Protein AF-A0A9P1DKV4-F1 (afdb_monomer_lite)

Sequence (262 aa):
TLEEQRMKLIDREAFPVTSVIKWETKMERGFASAKDMIDIMYHATIAPGITEKVPEHLRGVYWMKDNGVGEELVVIQWGQWYEEEGVLLVPMASFMWAWPDGIPTNAPFGGVMYGPQTTVTGARVLLGSGKPPPDKNGPGCLSFKFNRDMSYGTLQGHFNDVRDDTVDLGTFIPFCGLFTMELLDSQSSELGSRYKRGIWWGLGTFTPIEFGSYTLTKVMKGNGEPNEPYYSEFVEYMGDVRLFTWSGFVDQPEQATMGCGC

pLDDT: mean 80.17, std 20.36, range [26.94, 98.38]

Structure (mmCIF, N/CA/C/O backbone):
data_AF-A0A9P1DKV4-F1
#
_entry.id   AF-A0A9P1DKV4-F1
#
loop_
_atom_site.group_PDB
_atom_site.id
_atom_site.type_symbol
_atom_site.label_atom_id
_atom_site.label_alt_id
_atom_site.label_comp_id
_atom_site.label_asym_id
_atom_site.label_entity_id
_atom_site.label_seq_id
_atom_site.pdbx_PDB_ins_code
_atom_site.Cartn_x
_atom_site.Cartn_y
_atom_site.Cartn_z
_atom_site.occupancy
_atom_site.B_iso_or_equiv
_atom_site.auth_seq_id
_atom_site.auth_comp_id
_atom_site.auth_asym_id
_atom_site.auth_atom_id
_atom_site.pdbx_PDB_model_num
ATOM 1 N N . THR A 1 1 ? 16.041 -26.921 14.415 1.00 59.84 1 THR A N 1
ATOM 2 C CA . THR A 1 1 ? 14.824 -26.247 14.926 1.00 59.84 1 THR A CA 1
ATOM 3 C C . THR A 1 1 ? 14.436 -25.104 13.995 1.00 59.84 1 THR A C 1
ATOM 5 O O . THR A 1 1 ? 15.257 -24.715 13.168 1.00 59.84 1 THR A O 1
ATOM 8 N N . LEU A 1 2 ? 13.209 -24.571 14.084 1.00 35.62 2 LEU A N 1
ATOM 9 C CA . LEU A 1 2 ? 12.785 -23.410 13.276 1.00 35.62 2 LEU A CA 1
ATOM 10 C C . LEU A 1 2 ? 13.709 -22.192 13.510 1.00 35.62 2 LEU A C 1
ATOM 12 O O . LEU A 1 2 ? 14.002 -21.441 12.586 1.00 35.62 2 LEU A O 1
ATOM 16 N N . GLU A 1 3 ? 14.256 -22.060 14.725 1.00 33.19 3 GLU A N 1
ATOM 17 C CA . GLU A 1 3 ? 15.300 -21.079 15.048 1.00 33.19 3 GLU A CA 1
ATOM 18 C C . GLU A 1 3 ? 16.640 -21.350 14.349 1.00 33.19 3 GLU A C 1
ATOM 20 O O . GLU A 1 3 ? 17.247 -20.421 13.826 1.00 33.19 3 GLU A O 1
ATOM 25 N N . GLU A 1 4 ? 17.095 -22.603 14.251 1.00 36.12 4 GLU A N 1
ATOM 26 C CA . GLU A 1 4 ? 18.331 -22.931 13.517 1.00 36.12 4 GLU A CA 1
ATOM 27 C C . GLU A 1 4 ? 18.214 -22.669 12.008 1.00 36.12 4 GLU A C 1
ATOM 29 O O . GLU A 1 4 ? 19.213 -22.369 11.354 1.00 36.12 4 GLU A O 1
ATOM 34 N N . GLN A 1 5 ? 17.010 -22.768 11.437 1.00 41.44 5 GLN A N 1
ATOM 35 C CA . GLN A 1 5 ? 16.766 -22.405 10.037 1.00 41.44 5 GLN A CA 1
ATOM 36 C C . GLN A 1 5 ? 16.729 -20.883 9.844 1.00 41.44 5 GLN A C 1
ATOM 38 O O . GLN A 1 5 ? 17.247 -20.389 8.844 1.00 41.44 5 GLN A O 1
ATOM 43 N N . ARG A 1 6 ? 16.209 -20.136 10.829 1.00 41.22 6 ARG A N 1
ATOM 44 C CA . ARG A 1 6 ? 16.186 -18.665 10.834 1.00 41.22 6 ARG A CA 1
ATOM 45 C C . ARG A 1 6 ? 17.588 -18.063 10.997 1.00 41.22 6 ARG A C 1
ATOM 47 O O . ARG A 1 6 ? 17.916 -17.098 10.317 1.00 41.22 6 ARG A O 1
ATOM 54 N N . MET A 1 7 ? 18.442 -18.677 11.819 1.00 36.06 7 MET A N 1
ATOM 55 C CA . MET A 1 7 ? 19.823 -18.223 12.046 1.00 36.06 7 MET A CA 1
ATOM 56 C C . MET A 1 7 ? 20.763 -18.510 10.866 1.00 36.06 7 MET A C 1
ATOM 58 O O . MET A 1 7 ? 21.673 -17.729 10.605 1.00 36.06 7 MET A O 1
ATOM 62 N N . LYS A 1 8 ? 20.523 -19.573 10.085 1.00 40.22 8 LYS A N 1
ATOM 63 C CA . LYS A 1 8 ? 21.324 -19.875 8.880 1.00 40.22 8 LYS A CA 1
ATOM 64 C C . LYS A 1 8 ? 21.106 -18.902 7.715 1.00 40.22 8 LYS A C 1
ATOM 66 O O . LYS A 1 8 ? 21.912 -18.896 6.788 1.00 40.22 8 LYS A O 1
ATOM 71 N N . LEU A 1 9 ? 20.042 -18.099 7.750 1.00 39.31 9 LEU A N 1
ATOM 72 C CA . LEU A 1 9 ? 19.745 -17.075 6.741 1.00 39.31 9 LEU A CA 1
ATOM 73 C C . LEU A 1 9 ? 20.427 -15.730 7.023 1.00 39.31 9 LEU A C 1
ATOM 75 O O . LEU A 1 9 ? 20.552 -14.923 6.108 1.00 39.31 9 LEU A O 1
ATOM 79 N N . ILE A 1 10 ? 20.880 -15.496 8.258 1.00 40.59 10 ILE A N 1
ATOM 80 C CA . ILE A 1 10 ? 21.411 -14.196 8.693 1.00 40.59 10 ILE A CA 1
ATOM 81 C C . ILE A 1 10 ? 22.949 -14.148 8.608 1.00 40.59 10 ILE A C 1
ATOM 83 O O . ILE A 1 10 ? 23.517 -13.069 8.485 1.00 40.59 10 ILE A O 1
ATOM 87 N N . ASP A 1 11 ? 23.629 -15.299 8.572 1.00 35.12 11 ASP A N 1
ATOM 88 C CA . ASP A 1 11 ? 25.093 -15.383 8.702 1.00 35.12 11 ASP A CA 1
ATOM 89 C C . ASP A 1 11 ? 25.832 -15.686 7.380 1.00 35.12 11 ASP A C 1
ATOM 91 O O . ASP A 1 11 ? 26.674 -16.581 7.285 1.00 35.12 11 ASP A O 1
ATOM 95 N N . ARG A 1 12 ? 25.485 -14.968 6.304 1.00 39.00 12 ARG A N 1
ATOM 96 C CA . ARG A 1 12 ? 26.262 -14.989 5.052 1.00 39.00 12 ARG A CA 1
ATOM 97 C C . ARG A 1 12 ? 26.577 -13.582 4.568 1.00 39.00 12 ARG A C 1
ATOM 99 O O . ARG A 1 12 ? 25.848 -12.995 3.773 1.00 39.00 12 ARG A O 1
ATOM 106 N N . GLU A 1 13 ? 27.722 -13.086 5.019 1.00 40.09 13 GLU A N 1
ATOM 107 C CA . GLU A 1 13 ? 28.469 -12.053 4.312 1.00 40.09 13 GLU A CA 1
ATOM 108 C C . GLU A 1 13 ? 28.862 -12.533 2.899 1.00 40.09 13 GLU A C 1
ATOM 110 O O . GLU A 1 13 ? 29.210 -13.696 2.689 1.00 40.09 13 GLU A O 1
ATOM 115 N N . ALA A 1 14 ? 28.822 -11.587 1.953 1.00 37.38 14 ALA A N 1
ATOM 116 C CA . ALA A 1 14 ? 29.242 -11.667 0.550 1.00 37.38 14 ALA A CA 1
ATOM 117 C C . ALA A 1 14 ? 28.451 -12.636 -0.357 1.00 37.38 14 ALA A C 1
ATOM 119 O O . ALA A 1 14 ? 28.769 -13.814 -0.485 1.00 37.38 14 ALA A O 1
ATOM 120 N N . PHE A 1 15 ? 27.474 -12.092 -1.092 1.00 30.80 15 PHE A N 1
ATOM 121 C CA . PHE A 1 15 ? 26.871 -12.728 -2.270 1.00 30.80 15 PHE A CA 1
ATOM 122 C C . PHE A 1 15 ? 27.878 -12.764 -3.437 1.00 30.80 15 PHE A C 1
ATOM 124 O O . PHE A 1 15 ? 28.151 -11.712 -4.023 1.00 30.80 15 PHE A O 1
ATOM 131 N N . PRO A 1 16 ? 28.389 -13.934 -3.870 1.00 31.02 16 PRO A N 1
ATOM 132 C CA . PRO A 1 16 ? 29.010 -14.053 -5.175 1.00 31.02 16 PRO A CA 1
ATOM 133 C C . PRO A 1 16 ? 27.886 -14.227 -6.201 1.00 31.02 16 PRO A C 1
ATOM 135 O O . PRO A 1 16 ? 27.211 -15.258 -6.264 1.00 31.02 16 PRO A O 1
ATOM 138 N N . VAL A 1 17 ? 27.673 -13.196 -7.014 1.00 37.22 17 VAL A N 1
ATOM 139 C CA . VAL A 1 17 ? 26.802 -13.238 -8.192 1.00 37.22 17 VAL A CA 1
ATOM 140 C C . VAL A 1 17 ? 27.444 -14.179 -9.211 1.00 37.22 17 VAL A C 1
ATOM 142 O O . VAL A 1 17 ? 28.334 -13.761 -9.936 1.00 37.22 17 VAL A O 1
ATOM 145 N N . THR A 1 18 ? 27.081 -15.465 -9.212 1.00 33.50 18 THR A N 1
ATOM 146 C CA . THR A 1 18 ? 27.176 -16.401 -10.361 1.00 33.50 18 THR A CA 1
ATOM 147 C C . THR A 1 18 ? 26.759 -17.816 -9.946 1.00 33.50 18 THR A C 1
ATOM 149 O O . THR A 1 18 ? 27.542 -18.758 -9.898 1.00 33.50 18 THR A O 1
ATOM 152 N N . SER A 1 19 ? 25.468 -18.010 -9.693 1.00 28.20 19 SER A N 1
ATOM 153 C CA . SER A 1 19 ? 24.849 -19.311 -9.955 1.00 28.20 19 SER A CA 1
ATOM 154 C C . SER A 1 19 ? 23.480 -19.064 -10.573 1.00 28.20 19 SER A C 1
ATOM 156 O O . SER A 1 19 ? 22.584 -18.491 -9.960 1.00 28.20 19 SER A O 1
ATOM 158 N N . VAL A 1 20 ? 23.350 -19.411 -11.853 1.00 33.41 20 VAL A N 1
ATOM 159 C CA . VAL A 1 20 ? 22.083 -19.324 -12.580 1.00 33.41 20 VAL A CA 1
ATOM 160 C C . VAL A 1 20 ? 21.220 -20.484 -12.099 1.00 33.41 20 VAL A C 1
ATOM 162 O O . VAL A 1 20 ? 21.270 -21.587 -12.641 1.00 33.41 20 VAL A O 1
ATOM 165 N N . ILE A 1 21 ? 20.459 -20.244 -11.034 1.00 32.94 21 ILE A N 1
ATOM 166 C CA . ILE A 1 21 ? 19.384 -21.136 -10.615 1.00 32.94 21 ILE A CA 1
ATOM 167 C C . ILE A 1 21 ? 18.269 -20.997 -11.659 1.00 32.94 21 ILE A C 1
ATOM 169 O O . ILE A 1 21 ? 17.698 -19.921 -11.853 1.00 32.94 21 ILE A O 1
ATOM 173 N N . LYS A 1 22 ? 17.975 -22.083 -12.379 1.00 26.94 22 LYS A N 1
ATOM 174 C CA . LYS A 1 22 ? 16.780 -22.167 -13.223 1.00 26.94 22 LYS A CA 1
ATOM 175 C C . LYS A 1 22 ? 15.560 -22.294 -12.312 1.00 26.94 22 LYS A C 1
ATOM 177 O O . LYS A 1 22 ? 15.284 -23.375 -11.809 1.00 26.94 22 LYS A O 1
ATOM 182 N N . TRP A 1 23 ? 14.840 -21.194 -12.118 1.00 34.50 23 TRP A N 1
ATOM 183 C CA . TRP A 1 23 ? 13.542 -21.203 -11.446 1.00 34.50 23 TRP A CA 1
ATOM 184 C C . TRP A 1 23 ? 12.413 -21.338 -12.474 1.00 34.50 23 TRP A C 1
ATOM 186 O O . TRP A 1 23 ? 12.232 -20.449 -13.315 1.00 34.50 23 TRP A O 1
ATOM 196 N N . GLU A 1 24 ? 11.655 -22.429 -12.405 1.00 36.31 24 GLU A N 1
ATOM 197 C CA . GLU A 1 24 ? 10.323 -22.543 -13.006 1.00 36.31 24 GLU A CA 1
ATOM 198 C C . GLU A 1 24 ? 9.304 -22.106 -11.943 1.00 36.31 24 GLU A C 1
ATOM 200 O O . GLU A 1 24 ? 8.850 -22.906 -11.133 1.00 36.31 24 GLU A O 1
ATOM 205 N N . THR A 1 25 ? 9.006 -20.807 -11.859 1.00 44.47 25 THR A N 1
ATOM 206 C CA . THR A 1 25 ? 8.133 -20.256 -10.814 1.00 44.47 25 THR A CA 1
ATOM 207 C C . THR A 1 25 ? 6.663 -20.377 -11.212 1.00 44.47 25 THR A C 1
ATOM 209 O O . THR A 1 25 ? 6.134 -19.575 -11.982 1.00 44.47 25 THR A O 1
ATOM 212 N N . LYS A 1 26 ? 5.958 -21.369 -10.658 1.00 54.34 26 LYS A N 1
ATOM 213 C CA . LYS A 1 26 ? 4.510 -21.232 -10.459 1.00 54.34 26 LYS A CA 1
ATOM 214 C C . LYS A 1 26 ? 4.325 -20.205 -9.340 1.00 54.34 26 LYS A C 1
ATOM 216 O O . LYS A 1 26 ? 4.925 -20.341 -8.285 1.00 54.34 26 LYS A O 1
ATOM 221 N N . MET A 1 27 ? 3.550 -19.149 -9.579 1.00 57.81 27 MET A N 1
ATOM 222 C CA . MET A 1 27 ? 3.175 -18.219 -8.513 1.00 57.81 27 MET A CA 1
ATOM 223 C C . MET A 1 27 ? 2.290 -18.964 -7.516 1.00 57.81 27 MET A C 1
ATOM 225 O O . MET A 1 27 ? 1.157 -19.331 -7.842 1.00 57.81 27 MET A O 1
ATOM 229 N N . GLU A 1 28 ? 2.814 -19.184 -6.321 1.00 74.31 28 GLU A N 1
ATOM 230 C CA . GLU A 1 28 ? 2.083 -19.852 -5.257 1.00 74.31 28 GLU A CA 1
ATOM 231 C C . GLU A 1 28 ? 1.282 -18.858 -4.443 1.00 74.31 28 GLU A C 1
ATOM 233 O O . GLU A 1 28 ? 1.729 -17.745 -4.149 1.00 74.31 28 GLU A O 1
ATOM 238 N N . ARG A 1 29 ? 0.048 -19.263 -4.150 1.00 80.75 29 ARG A N 1
ATOM 239 C CA . ARG A 1 29 ? -0.980 -18.405 -3.582 1.00 80.75 29 ARG A CA 1
ATOM 240 C C . ARG A 1 29 ? -1.452 -19.008 -2.273 1.00 80.75 29 ARG A C 1
ATOM 242 O O . ARG A 1 29 ? -2.031 -20.091 -2.277 1.00 80.75 29 ARG A O 1
ATOM 249 N N . GLY A 1 30 ? -1.229 -18.291 -1.178 1.00 87.25 30 GLY A N 1
ATOM 250 C CA . GLY A 1 30 ? -1.918 -18.569 0.079 1.00 87.25 30 GLY A CA 1
ATOM 251 C C . GLY A 1 30 ? -3.312 -17.959 0.023 1.00 87.25 30 GLY A C 1
ATOM 252 O O . GLY A 1 30 ? -3.435 -16.834 -0.450 1.00 87.25 30 GLY A O 1
ATOM 253 N N . PHE A 1 31 ? -4.336 -18.681 0.484 1.00 92.56 31 PHE A N 1
ATOM 254 C CA . PHE A 1 31 ? -5.713 -18.187 0.576 1.00 92.56 31 PHE A CA 1
ATOM 255 C C . PHE A 1 31 ? -6.144 -18.115 2.036 1.00 92.56 31 PHE A C 1
ATOM 257 O O . PHE A 1 31 ? -5.866 -19.040 2.798 1.00 92.56 31 PHE A O 1
ATOM 264 N N . ALA A 1 32 ? -6.864 -17.064 2.412 1.00 95.69 32 ALA A N 1
ATOM 265 C CA . ALA A 1 32 ? -7.426 -16.924 3.752 1.00 95.69 32 ALA A CA 1
ATOM 266 C C . ALA A 1 32 ? -8.698 -16.063 3.729 1.00 95.69 32 ALA A C 1
ATOM 268 O O . ALA A 1 32 ? -9.010 -15.437 2.712 1.00 95.69 32 ALA A O 1
ATOM 269 N N . SER A 1 33 ? -9.443 -16.037 4.838 1.00 97.56 33 SER A N 1
ATOM 270 C CA . SER A 1 33 ? -10.506 -15.041 5.027 1.00 97.56 33 SER A CA 1
ATOM 271 C C . SER A 1 33 ? -9.909 -13.626 5.040 1.00 97.56 33 SER A C 1
ATOM 273 O O . SER A 1 33 ? -8.707 -13.466 5.256 1.00 97.56 33 SER A O 1
ATOM 275 N N . ALA A 1 34 ? -10.723 -12.588 4.829 1.00 97.62 34 ALA A N 1
ATOM 276 C CA . ALA A 1 34 ? -10.238 -11.206 4.886 1.00 97.62 34 ALA A CA 1
ATOM 277 C C . ALA A 1 34 ? -9.575 -10.880 6.232 1.00 97.62 34 ALA A C 1
ATOM 279 O O . ALA A 1 34 ? -8.473 -10.336 6.265 1.00 97.62 34 ALA A O 1
ATOM 280 N N . LYS A 1 35 ? -10.217 -11.299 7.328 1.00 98.12 35 LYS A N 1
ATOM 281 C CA . LYS A 1 35 ? -9.707 -11.153 8.690 1.00 98.12 35 LYS A CA 1
ATOM 282 C C . LYS A 1 35 ? -8.339 -11.817 8.855 1.00 98.12 35 LYS A C 1
ATOM 284 O O . LYS A 1 35 ? -7.378 -11.160 9.243 1.00 98.12 35 LYS A O 1
ATOM 289 N N . ASP A 1 36 ? -8.251 -13.102 8.520 1.00 98.00 36 ASP A N 1
ATOM 290 C CA . ASP A 1 36 ? -7.021 -13.872 8.711 1.00 98.00 36 ASP A CA 1
ATOM 291 C C . ASP A 1 36 ? -5.903 -13.378 7.785 1.00 98.00 36 ASP A C 1
ATOM 293 O O . ASP A 1 36 ? -4.739 -13.380 8.170 1.00 98.00 36 ASP A O 1
ATOM 297 N N . MET A 1 37 ? -6.231 -12.927 6.570 1.00 97.94 37 MET A N 1
ATOM 298 C CA . MET A 1 37 ? -5.237 -12.409 5.630 1.00 97.94 37 MET A CA 1
ATOM 299 C C . MET A 1 37 ? -4.576 -11.126 6.142 1.00 97.94 37 MET A C 1
ATOM 301 O O . MET A 1 37 ? -3.371 -10.974 5.964 1.00 97.94 37 MET A O 1
ATOM 305 N N . ILE A 1 38 ? -5.321 -10.226 6.796 1.00 98.31 38 ILE A N 1
ATOM 306 C CA . ILE A 1 38 ? -4.738 -9.029 7.423 1.00 98.31 38 ILE A CA 1
ATOM 307 C C . ILE A 1 38 ? -3.685 -9.443 8.458 1.00 98.31 38 ILE A C 1
ATOM 309 O O . ILE A 1 38 ? -2.555 -8.955 8.407 1.00 98.31 38 ILE A O 1
ATOM 313 N N . ASP A 1 39 ? -4.029 -10.375 9.350 1.00 97.69 39 ASP A N 1
ATOM 314 C CA . ASP A 1 39 ? -3.122 -10.856 10.398 1.00 97.69 39 ASP A CA 1
ATOM 315 C C . ASP A 1 39 ? -1.902 -11.573 9.796 1.00 97.69 39 ASP A C 1
ATOM 317 O O . ASP A 1 39 ? -0.761 -11.310 10.187 1.00 97.69 39 ASP A O 1
ATOM 321 N N . ILE A 1 40 ? -2.118 -12.436 8.795 1.00 96.56 40 ILE A N 1
ATOM 322 C CA . ILE A 1 40 ? -1.054 -13.142 8.066 1.00 96.56 40 ILE A CA 1
ATOM 323 C C . ILE A 1 40 ? -0.100 -12.143 7.413 1.00 96.56 40 ILE A C 1
ATOM 325 O O . ILE A 1 40 ? 1.109 -12.244 7.613 1.00 96.56 40 ILE A O 1
ATOM 329 N N . MET A 1 41 ? -0.619 -11.178 6.648 1.00 96.69 41 MET A N 1
ATOM 330 C CA . MET A 1 41 ? 0.196 -10.176 5.960 1.00 96.69 41 MET A CA 1
ATOM 331 C C . MET A 1 41 ? 0.953 -9.302 6.957 1.00 96.69 41 MET A C 1
ATOM 333 O O . MET A 1 41 ? 2.141 -9.058 6.761 1.00 96.69 41 MET A O 1
ATOM 337 N N . TYR A 1 42 ? 0.321 -8.877 8.054 1.00 96.88 42 TYR A N 1
ATOM 338 C CA . TYR A 1 42 ? 1.009 -8.129 9.100 1.00 96.88 42 TYR A CA 1
ATOM 339 C C . TYR A 1 42 ? 2.178 -8.942 9.671 1.00 96.88 42 TYR A C 1
ATOM 341 O O . TYR A 1 42 ? 3.330 -8.532 9.562 1.00 96.88 42 TYR A O 1
ATOM 349 N N . HIS A 1 43 ? 1.923 -10.133 10.212 1.00 96.12 43 HIS A N 1
ATOM 350 C CA . HIS A 1 43 ? 2.960 -10.912 10.888 1.00 96.12 43 HIS A CA 1
ATOM 351 C C . HIS A 1 43 ? 4.056 -11.429 9.950 1.00 96.12 43 HIS A C 1
ATOM 353 O O . HIS A 1 43 ? 5.221 -11.461 10.346 1.00 96.12 43 HIS A O 1
ATOM 359 N N . ALA A 1 44 ? 3.721 -11.796 8.710 1.00 94.44 44 ALA A N 1
ATOM 360 C CA . ALA A 1 44 ? 4.691 -12.293 7.732 1.00 94.44 44 ALA A CA 1
ATOM 361 C C . ALA A 1 44 ? 5.693 -11.223 7.271 1.00 94.44 44 ALA A C 1
ATOM 363 O O . ALA A 1 44 ? 6.745 -11.555 6.726 1.00 94.44 44 ALA A O 1
ATOM 364 N N . THR A 1 45 ? 5.375 -9.948 7.485 1.00 94.19 45 THR A N 1
ATOM 365 C CA . THR A 1 45 ? 6.189 -8.812 7.038 1.00 94.19 45 THR A CA 1
ATOM 366 C C . THR A 1 45 ? 6.828 -8.041 8.201 1.00 94.19 45 THR A C 1
ATOM 368 O O . THR A 1 45 ? 7.528 -7.055 7.975 1.00 94.19 45 THR A O 1
ATOM 371 N N . ILE A 1 46 ? 6.646 -8.499 9.448 1.00 93.44 46 ILE A N 1
ATOM 372 C CA . ILE A 1 46 ? 7.439 -8.036 10.594 1.00 93.44 46 ILE A CA 1
ATOM 373 C C . ILE A 1 46 ? 8.791 -8.753 10.580 1.00 93.44 46 ILE A C 1
ATOM 375 O O . ILE A 1 46 ? 8.904 -9.939 10.900 1.00 93.44 46 ILE A O 1
ATOM 379 N N . ALA A 1 47 ? 9.838 -8.009 10.236 1.00 89.31 47 ALA A N 1
ATOM 380 C CA . ALA A 1 47 ? 11.201 -8.510 10.154 1.00 89.31 47 ALA A CA 1
ATOM 381 C C . ALA A 1 47 ? 12.142 -7.602 10.967 1.00 89.31 47 ALA A C 1
ATOM 383 O O . ALA A 1 47 ? 12.311 -6.433 10.604 1.00 89.31 47 ALA A O 1
ATOM 384 N N . PRO A 1 48 ? 12.772 -8.121 12.044 1.00 91.12 48 PRO A N 1
ATOM 385 C CA . PRO A 1 48 ? 13.724 -7.352 12.841 1.00 91.12 48 PRO A CA 1
ATOM 386 C C . PRO A 1 48 ? 14.848 -6.767 11.981 1.00 91.12 48 PRO A C 1
ATOM 388 O O . PRO A 1 48 ? 15.468 -7.478 11.190 1.00 91.12 48 PRO A O 1
ATOM 391 N N . GLY A 1 49 ? 15.113 -5.472 12.142 1.00 91.12 49 GLY A N 1
ATOM 392 C CA . GLY A 1 49 ? 16.112 -4.724 11.377 1.00 91.12 49 GLY A CA 1
ATOM 393 C C . GLY A 1 49 ? 15.615 -4.194 10.027 1.00 91.12 49 GLY A C 1
ATOM 394 O O . GLY A 1 49 ? 16.359 -3.479 9.348 1.00 91.12 49 GLY A O 1
ATOM 395 N N . ILE A 1 50 ? 14.381 -4.520 9.630 1.00 90.31 50 ILE A N 1
ATOM 396 C CA . ILE A 1 50 ? 13.730 -4.007 8.417 1.00 90.31 50 ILE A CA 1
ATOM 397 C C . ILE A 1 50 ? 12.546 -3.130 8.808 1.00 90.31 50 ILE A C 1
ATOM 399 O O . ILE A 1 50 ? 12.521 -1.958 8.446 1.00 90.31 50 ILE A O 1
ATOM 403 N N . THR A 1 51 ? 11.609 -3.649 9.603 1.00 92.38 51 THR A N 1
ATOM 404 C CA . THR A 1 51 ? 10.382 -2.925 9.971 1.00 92.38 51 THR A CA 1
ATOM 405 C C . THR A 1 51 ? 10.676 -1.596 10.675 1.00 92.38 51 THR A C 1
ATOM 407 O O . THR A 1 51 ? 9.992 -0.597 10.443 1.00 92.38 51 THR A O 1
ATOM 410 N N . GLU A 1 52 ? 11.726 -1.539 11.497 1.00 94.56 52 GLU A N 1
ATOM 411 C CA . GLU A 1 52 ? 12.129 -0.329 12.219 1.00 94.56 52 GLU A CA 1
ATOM 412 C C . GLU A 1 52 ? 12.600 0.792 11.283 1.00 94.56 52 GLU A C 1
ATOM 414 O O . GLU A 1 52 ? 12.553 1.962 11.661 1.00 94.56 52 GLU A O 1
ATOM 419 N N . LYS A 1 53 ? 12.998 0.451 10.050 1.00 95.31 53 LYS A N 1
ATOM 420 C CA . LYS A 1 53 ? 13.413 1.404 9.015 1.00 95.31 53 LYS A CA 1
ATOM 421 C C . LYS A 1 53 ? 12.240 2.058 8.291 1.00 95.31 53 LYS A C 1
ATOM 423 O O . LYS A 1 53 ? 12.475 2.912 7.446 1.00 95.31 53 LYS A O 1
ATOM 428 N N . VAL A 1 54 ? 10.998 1.675 8.577 1.00 95.81 54 VAL A N 1
ATOM 429 C CA . VAL A 1 54 ? 9.798 2.347 8.059 1.00 95.81 54 VAL A CA 1
ATOM 430 C C . VAL A 1 54 ? 9.252 3.284 9.141 1.00 95.81 54 VAL A C 1
ATOM 432 O O . VAL A 1 54 ? 9.193 2.865 10.298 1.00 95.81 54 VAL A O 1
ATOM 435 N N . PRO A 1 55 ? 8.834 4.525 8.830 1.00 95.25 55 PRO A N 1
ATOM 436 C CA . PRO A 1 55 ? 8.212 5.426 9.791 1.00 95.25 55 PRO A CA 1
ATOM 437 C C . PRO A 1 55 ? 7.001 4.773 10.449 1.00 95.25 55 PRO A C 1
ATOM 439 O O . PRO A 1 55 ? 6.186 4.151 9.773 1.00 95.25 55 PRO A O 1
ATOM 442 N N . GLU A 1 56 ? 6.877 4.909 11.768 1.00 94.69 56 GLU A N 1
ATOM 443 C CA . GLU A 1 56 ? 5.870 4.188 12.558 1.00 94.69 56 GLU A CA 1
ATOM 444 C C . GLU A 1 56 ? 4.444 4.399 12.039 1.00 94.69 56 GLU A C 1
ATOM 446 O O . GLU A 1 56 ? 3.692 3.442 11.867 1.00 94.69 56 GLU A O 1
ATOM 451 N N . HIS A 1 57 ? 4.108 5.640 11.689 1.00 93.25 57 HIS A N 1
ATOM 452 C CA . HIS A 1 57 ? 2.797 6.004 11.161 1.00 93.25 57 HIS A CA 1
ATOM 453 C C . HIS A 1 57 ? 2.500 5.406 9.773 1.00 93.25 57 HIS A C 1
ATOM 455 O O . HIS A 1 57 ? 1.338 5.384 9.375 1.00 93.25 57 HIS A O 1
ATOM 461 N N . LEU A 1 58 ? 3.510 4.892 9.059 1.00 94.88 58 LEU A N 1
ATOM 462 C CA . LEU A 1 58 ? 3.354 4.169 7.795 1.00 94.88 58 LEU A CA 1
ATOM 463 C C . LEU A 1 58 ? 3.320 2.641 7.953 1.00 94.88 58 LEU A C 1
ATOM 465 O O . LEU A 1 58 ? 2.959 1.947 7.001 1.00 94.88 58 LEU A O 1
ATOM 469 N N . ARG A 1 59 ? 3.667 2.094 9.121 1.00 95.81 59 ARG A N 1
ATOM 470 C CA . ARG A 1 59 ? 3.625 0.644 9.369 1.00 95.81 59 ARG A CA 1
ATOM 471 C C . ARG A 1 59 ? 2.181 0.156 9.482 1.00 95.81 59 ARG A C 1
ATOM 473 O O . ARG A 1 59 ? 1.312 0.893 9.958 1.00 95.81 59 ARG A O 1
ATOM 480 N N . GLY A 1 60 ? 1.950 -1.093 9.081 1.00 96.00 60 GLY A N 1
ATOM 481 C CA . GLY A 1 60 ? 0.632 -1.713 9.100 1.00 96.00 60 GLY A CA 1
ATOM 482 C C . GLY A 1 60 ? 0.190 -2.289 7.757 1.00 96.00 60 GLY A C 1
ATOM 483 O O . GLY A 1 60 ? 0.952 -2.354 6.788 1.00 96.00 60 GLY A O 1
ATOM 484 N N . VAL A 1 61 ? -1.081 -2.686 7.720 1.00 97.56 61 VAL A N 1
ATOM 485 C CA . VAL A 1 61 ? -1.765 -3.215 6.533 1.00 97.56 61 VAL A CA 1
ATOM 486 C C . VAL A 1 61 ? -2.797 -2.193 6.078 1.00 97.56 61 VAL A C 1
ATOM 488 O O . VAL A 1 61 ? -3.553 -1.664 6.897 1.00 97.56 61 VAL A O 1
ATOM 491 N N . TYR A 1 62 ? -2.840 -1.925 4.777 1.00 97.88 62 TYR A N 1
ATOM 492 C CA . TYR A 1 62 ? -3.730 -0.943 4.173 1.00 97.88 62 TYR A CA 1
ATOM 493 C C . TYR A 1 62 ? -4.704 -1.618 3.227 1.00 97.88 62 TYR A C 1
ATOM 495 O O . TYR A 1 62 ? -4.296 -2.385 2.361 1.00 97.88 62 TYR A O 1
ATOM 503 N N . TRP A 1 63 ? -5.972 -1.260 3.358 1.00 98.06 63 TRP A N 1
ATOM 504 C CA . TRP A 1 63 ? -6.995 -1.495 2.360 1.00 98.06 63 TRP A CA 1
ATOM 505 C C . TRP A 1 63 ? -6.921 -0.430 1.264 1.00 98.06 63 TRP A C 1
ATOM 507 O O . TRP A 1 63 ? -6.900 0.770 1.550 1.00 98.06 63 TRP A O 1
ATOM 517 N N . MET A 1 64 ? -6.906 -0.856 0.004 1.00 97.06 64 MET A N 1
ATOM 518 C CA . MET A 1 64 ? -7.061 0.004 -1.168 1.00 97.06 64 MET A CA 1
ATOM 519 C C . MET A 1 64 ? -8.547 0.317 -1.407 1.00 97.06 64 MET A C 1
ATOM 521 O O . MET A 1 64 ? -9.159 -0.114 -2.380 1.00 97.06 64 MET A O 1
ATOM 525 N N . LYS A 1 65 ? -9.150 1.065 -0.484 1.00 96.19 65 LYS A N 1
ATOM 526 C CA . LYS A 1 65 ? -10.577 1.404 -0.499 1.00 96.19 65 LYS A CA 1
ATOM 527 C C . LYS A 1 65 ? -10.952 2.179 -1.759 1.00 96.19 65 LYS A C 1
ATOM 529 O O . LYS A 1 65 ? -10.280 3.148 -2.110 1.00 96.19 65 LYS A O 1
ATOM 534 N N . ASP A 1 66 ? -12.049 1.769 -2.394 1.00 94.25 66 ASP A N 1
ATOM 535 C CA . ASP A 1 66 ? -12.568 2.303 -3.663 1.00 94.25 66 ASP A CA 1
ATOM 536 C C . ASP A 1 66 ? -11.678 2.029 -4.887 1.00 94.25 66 ASP A C 1
ATOM 538 O O . ASP A 1 66 ? -11.849 2.644 -5.942 1.00 94.25 66 ASP A O 1
ATOM 542 N N . ASN A 1 67 ? -10.740 1.083 -4.780 1.00 90.81 67 ASN A N 1
ATOM 543 C CA . ASN A 1 67 ? -9.916 0.696 -5.910 1.00 90.81 67 ASN A CA 1
ATOM 544 C C . ASN A 1 67 ? -10.751 0.034 -7.011 1.00 90.81 67 ASN A C 1
ATOM 546 O O . ASN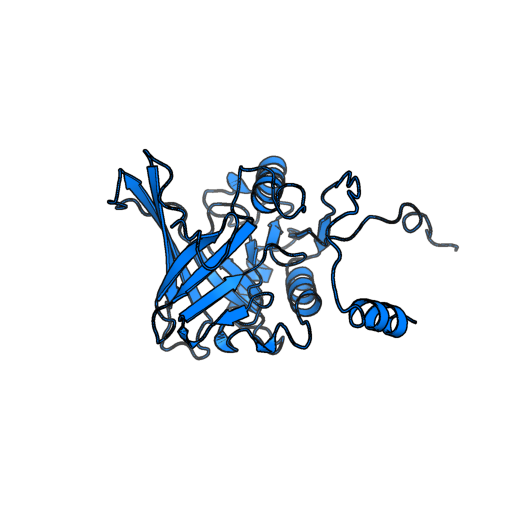 A 1 67 ? -11.476 -0.943 -6.805 1.00 90.81 67 ASN A O 1
ATOM 550 N N . GLY A 1 68 ? -10.639 0.595 -8.214 1.00 85.12 68 GLY A N 1
ATOM 551 C CA . GLY A 1 68 ? -11.318 0.077 -9.392 1.00 85.12 68 GLY A CA 1
ATOM 552 C C . GLY A 1 68 ? -10.748 -1.243 -9.889 1.00 85.12 68 GLY A C 1
ATOM 553 O O . GLY A 1 68 ? -11.440 -1.942 -10.624 1.00 85.12 68 GLY A O 1
ATOM 554 N N . VAL A 1 69 ? -9.521 -1.593 -9.495 1.00 85.25 69 VAL A N 1
ATOM 555 C CA . VAL A 1 69 ? -8.947 -2.924 -9.711 1.00 85.25 69 VAL A CA 1
ATOM 556 C C . VAL A 1 69 ? -9.096 -3.765 -8.447 1.00 85.25 69 VAL A C 1
ATOM 558 O O . VAL A 1 69 ? -9.084 -3.227 -7.347 1.00 85.25 69 VAL A O 1
ATOM 561 N N . GLY A 1 70 ? -9.226 -5.087 -8.591 1.00 86.31 70 GLY A N 1
ATOM 562 C CA . GLY A 1 70 ? -9.331 -6.012 -7.455 1.00 86.31 70 GLY A CA 1
ATOM 563 C C . GLY A 1 70 ? -8.013 -6.198 -6.693 1.00 86.31 70 GLY A C 1
ATOM 564 O O . GLY A 1 70 ? -7.639 -7.324 -6.402 1.00 86.31 70 GLY A O 1
ATOM 565 N N . GLU A 1 71 ? -7.254 -5.136 -6.442 1.00 86.25 71 GLU A N 1
ATOM 566 C CA . GLU A 1 71 ? -6.172 -5.121 -5.455 1.00 86.25 71 GLU A CA 1
ATOM 567 C C . GLU A 1 71 ? -6.759 -4.579 -4.158 1.00 86.25 71 GLU A C 1
ATOM 569 O O . GLU A 1 71 ? -7.270 -3.461 -4.151 1.00 86.25 71 GLU A O 1
ATOM 574 N N . GLU A 1 72 ? -6.704 -5.365 -3.083 1.00 93.06 72 GLU A N 1
ATOM 575 C CA . GLU A 1 72 ? -7.451 -5.056 -1.861 1.00 93.06 72 GLU A CA 1
ATOM 576 C C . GLU A 1 72 ? -6.540 -4.687 -0.701 1.00 93.06 72 GLU A C 1
ATOM 578 O O . GLU A 1 72 ? -6.770 -3.673 -0.054 1.00 93.06 72 GLU A O 1
ATOM 583 N N . LEU A 1 73 ? -5.478 -5.456 -0.445 1.00 97.44 73 LEU A N 1
ATOM 584 C CA . LEU A 1 73 ? -4.557 -5.172 0.657 1.00 97.44 73 LEU A CA 1
ATOM 585 C C . LEU A 1 73 ? -3.145 -4.894 0.159 1.00 97.44 73 LEU A C 1
ATOM 587 O O . LEU A 1 73 ? -2.662 -5.566 -0.752 1.00 97.44 73 LEU A O 1
ATOM 591 N N . VAL A 1 74 ? -2.463 -3.966 0.828 1.00 96.25 74 VAL A N 1
ATOM 592 C CA . VAL A 1 74 ? -1.025 -3.728 0.689 1.00 96.25 74 VAL A CA 1
ATOM 593 C C . VAL A 1 74 ? -0.346 -3.565 2.041 1.00 96.25 74 VAL A C 1
ATOM 595 O O . VAL A 1 74 ? -0.909 -3.006 2.984 1.00 96.25 74 VAL A O 1
ATOM 598 N N . VAL A 1 75 ? 0.900 -4.018 2.118 1.00 95.38 75 VAL A N 1
ATOM 599 C CA . VAL A 1 75 ? 1.805 -3.778 3.233 1.00 95.38 75 VAL A CA 1
ATOM 600 C C . VAL A 1 75 ? 3.003 -2.966 2.771 1.00 95.38 75 VAL A C 1
ATOM 602 O O . VAL A 1 75 ? 3.699 -3.329 1.826 1.00 95.38 75 VAL A O 1
ATOM 605 N N . ILE A 1 76 ? 3.279 -1.885 3.497 1.00 91.12 76 ILE A N 1
ATOM 606 C CA . ILE A 1 76 ? 4.403 -0.980 3.220 1.00 91.12 76 ILE A CA 1
ATOM 607 C C . ILE A 1 76 ? 5.596 -1.270 4.155 1.00 91.12 76 ILE A C 1
ATOM 609 O O . ILE A 1 76 ? 6.714 -0.819 3.918 1.00 91.12 76 ILE A O 1
ATOM 613 N N . GLN A 1 77 ? 5.409 -2.086 5.199 1.00 91.69 77 GLN A N 1
ATOM 614 C CA . GLN A 1 77 ? 6.407 -2.294 6.258 1.00 91.69 77 GLN A CA 1
ATOM 615 C C . GLN A 1 77 ? 7.643 -3.131 5.865 1.00 91.69 77 GLN A C 1
ATOM 617 O O . GLN A 1 77 ? 8.577 -3.231 6.657 1.00 91.69 77 GLN A O 1
ATOM 622 N N . TRP A 1 78 ? 7.683 -3.667 4.638 1.00 89.38 78 TRP A N 1
ATOM 623 C CA . TRP A 1 78 ? 8.902 -4.196 3.999 1.00 89.38 78 TRP A CA 1
ATOM 624 C C . TRP A 1 78 ? 9.861 -3.104 3.506 1.00 89.38 78 TRP A C 1
ATOM 626 O O . TRP A 1 78 ? 10.958 -3.411 3.037 1.00 89.38 78 TRP A O 1
ATOM 636 N N . GLY A 1 79 ? 9.429 -1.844 3.538 1.00 91.25 79 GLY A N 1
ATOM 637 C CA . GLY A 1 79 ? 10.180 -0.742 2.971 1.00 91.25 79 GLY A CA 1
ATOM 638 C C . GLY A 1 79 ? 11.406 -0.314 3.776 1.00 91.25 79 GLY A C 1
ATOM 639 O O . GLY A 1 79 ? 11.681 -0.789 4.877 1.00 91.25 79 GLY A O 1
ATOM 640 N N . GLN A 1 80 ? 12.134 0.646 3.218 1.00 93.62 80 GLN A N 1
ATOM 641 C CA . GLN A 1 80 ? 13.217 1.347 3.894 1.00 93.62 80 GLN A CA 1
ATOM 642 C C . GLN A 1 80 ? 13.084 2.848 3.646 1.00 93.62 80 GLN A C 1
ATOM 644 O O . GLN A 1 80 ? 13.003 3.295 2.501 1.00 93.62 80 GLN A O 1
ATOM 649 N N . TRP A 1 81 ? 13.063 3.619 4.730 1.00 94.62 81 TRP A N 1
ATOM 650 C CA . TRP A 1 81 ? 13.049 5.072 4.692 1.00 94.62 81 TRP A CA 1
ATOM 651 C C . TRP A 1 81 ? 14.457 5.645 4.685 1.00 94.62 81 TRP A C 1
ATOM 653 O O . TRP A 1 81 ? 15.311 5.270 5.489 1.00 94.62 81 TRP A O 1
ATOM 663 N N . TYR A 1 82 ? 14.662 6.575 3.767 1.00 93.50 82 TYR A N 1
ATOM 664 C CA . TYR A 1 82 ? 15.873 7.349 3.582 1.00 93.50 82 TYR A CA 1
ATOM 665 C C . TYR A 1 82 ? 15.531 8.797 3.934 1.00 93.50 82 TYR A C 1
ATOM 667 O O . TYR A 1 82 ? 14.926 9.512 3.136 1.00 93.50 82 TYR A O 1
ATOM 675 N N . GLU A 1 83 ? 15.805 9.179 5.184 1.00 93.00 83 GLU A N 1
ATOM 676 C CA . GLU A 1 83 ? 15.309 10.426 5.780 1.00 93.00 83 GLU A CA 1
ATOM 677 C C . GLU A 1 83 ? 15.897 11.678 5.124 1.00 93.00 83 GLU A C 1
ATOM 679 O O . GLU A 1 83 ? 15.157 12.626 4.863 1.00 93.00 83 GLU A O 1
ATOM 684 N N . GLU A 1 84 ? 17.195 11.674 4.813 1.00 92.12 84 GLU A N 1
ATOM 685 C CA . GLU A 1 84 ? 17.869 12.811 4.172 1.00 92.12 84 GLU A CA 1
ATOM 686 C C . GLU A 1 84 ? 17.289 13.086 2.779 1.00 92.12 84 GLU A C 1
ATOM 688 O O . GLU A 1 84 ? 17.130 14.232 2.356 1.00 92.12 84 GLU A O 1
ATOM 693 N N . GLU A 1 85 ? 16.917 12.019 2.082 1.00 91.31 85 GLU A N 1
ATOM 694 C CA . GLU A 1 85 ? 16.329 12.060 0.761 1.00 91.31 85 GLU A CA 1
ATOM 695 C C . GLU A 1 85 ? 14.806 12.204 0.805 1.00 91.31 85 GLU A C 1
ATOM 697 O O . GLU A 1 85 ? 14.214 12.555 -0.210 1.00 91.31 85 GLU A O 1
ATOM 702 N N . GLY A 1 86 ? 14.133 11.936 1.919 1.00 93.12 86 GLY A N 1
ATOM 703 C CA . GLY A 1 86 ? 12.674 11.875 1.960 1.00 93.12 86 GLY A CA 1
ATOM 704 C C . GLY A 1 86 ? 12.096 10.785 1.043 1.00 93.12 86 GLY A C 1
ATOM 705 O O . GLY A 1 86 ? 11.078 11.007 0.385 1.00 93.12 86 GLY A O 1
ATOM 706 N N . VAL A 1 87 ? 12.771 9.636 0.926 1.00 92.94 87 VAL A N 1
ATOM 707 C CA . VAL A 1 87 ? 12.375 8.532 0.031 1.00 92.94 87 VAL A CA 1
ATOM 708 C C . VAL A 1 87 ? 12.020 7.285 0.828 1.00 92.94 87 VAL A C 1
ATOM 710 O O . VAL A 1 87 ? 12.816 6.800 1.626 1.00 92.94 87 VAL A O 1
ATOM 713 N N . LEU A 1 88 ? 10.844 6.717 0.559 1.00 93.81 88 LEU A N 1
ATOM 714 C CA . LEU A 1 88 ? 10.453 5.393 1.033 1.00 93.81 88 LEU A CA 1
ATOM 715 C C . LEU A 1 88 ? 10.588 4.387 -0.102 1.00 93.81 88 LEU A C 1
ATOM 717 O O . LEU A 1 88 ? 9.790 4.403 -1.036 1.00 93.81 88 LEU A O 1
ATOM 721 N N . LEU A 1 89 ? 11.575 3.504 -0.016 1.00 92.25 89 LEU A N 1
ATOM 722 C CA . LEU A 1 89 ? 11.739 2.398 -0.952 1.00 92.25 89 LEU A CA 1
ATOM 723 C C . LEU A 1 89 ? 10.841 1.232 -0.535 1.00 92.25 89 LEU A C 1
ATOM 725 O O . LEU A 1 89 ? 10.883 0.839 0.626 1.00 92.25 89 LEU A O 1
ATOM 729 N N . VAL A 1 90 ? 10.060 0.669 -1.457 1.00 89.62 90 VAL A N 1
ATOM 730 C CA . VAL A 1 90 ? 9.147 -0.453 -1.199 1.00 89.62 90 VAL A CA 1
ATOM 731 C C . VAL A 1 90 ? 9.476 -1.593 -2.175 1.00 89.62 90 VAL A C 1
ATOM 733 O O . VAL A 1 90 ? 9.198 -1.482 -3.374 1.00 89.62 90 VAL A O 1
ATOM 736 N N . PRO A 1 91 ? 10.107 -2.687 -1.709 1.00 84.75 91 PRO A N 1
ATOM 737 C CA . PRO A 1 91 ? 10.487 -3.794 -2.582 1.00 84.75 91 PRO A CA 1
ATOM 738 C C . PRO A 1 91 ? 9.265 -4.622 -2.974 1.00 84.75 91 PRO A C 1
ATOM 740 O O . PRO A 1 91 ? 8.380 -4.809 -2.148 1.00 84.75 91 PRO A O 1
ATOM 743 N N . MET A 1 92 ? 9.254 -5.199 -4.179 1.00 82.62 92 MET A N 1
ATOM 744 C CA . MET A 1 92 ? 8.271 -6.232 -4.516 1.00 82.62 92 MET A CA 1
ATOM 745 C C . MET A 1 92 ? 8.620 -7.537 -3.784 1.00 82.62 92 MET A C 1
ATOM 747 O O . MET A 1 92 ? 9.599 -8.196 -4.134 1.00 82.62 92 MET A O 1
ATOM 751 N N . ALA A 1 93 ? 7.862 -7.894 -2.744 1.00 86.19 93 ALA A N 1
ATOM 752 C CA . ALA A 1 93 ? 8.187 -8.988 -1.823 1.00 86.19 93 ALA A CA 1
ATOM 753 C C . ALA A 1 93 ? 6.969 -9.863 -1.480 1.00 86.19 93 ALA A C 1
ATOM 755 O O . ALA A 1 93 ? 5.824 -9.492 -1.721 1.00 86.19 93 ALA A O 1
ATOM 756 N N . SER A 1 94 ? 7.199 -11.039 -0.898 1.00 89.00 94 SER A N 1
ATOM 757 C CA . SER A 1 94 ? 6.112 -11.904 -0.429 1.00 89.00 94 SER A CA 1
ATOM 758 C C . SER A 1 94 ? 5.214 -11.209 0.595 1.00 89.00 94 SER A C 1
ATOM 760 O O . SER A 1 94 ? 5.684 -10.407 1.406 1.00 89.00 94 SER A O 1
ATOM 762 N N . PHE A 1 95 ? 3.929 -11.572 0.598 1.00 92.56 95 PHE A N 1
ATOM 763 C CA . PHE A 1 95 ? 2.900 -11.071 1.519 1.00 92.56 95 PHE A CA 1
ATOM 764 C C . PHE A 1 95 ? 2.661 -9.559 1.460 1.00 92.56 95 PHE A C 1
ATOM 766 O O . PHE A 1 95 ? 1.984 -9.008 2.325 1.00 92.56 95 PHE A O 1
ATOM 773 N N . MET A 1 96 ? 3.194 -8.871 0.449 1.00 92.62 96 MET A N 1
ATOM 774 C CA . MET A 1 96 ? 3.049 -7.424 0.366 1.00 92.62 96 MET A CA 1
ATOM 775 C C . MET A 1 96 ? 1.708 -6.967 -0.200 1.00 92.62 96 MET A C 1
ATOM 777 O O . MET A 1 96 ? 1.313 -5.837 0.043 1.00 92.62 96 MET A O 1
ATOM 781 N N . TRP A 1 97 ? 1.044 -7.807 -0.991 1.00 94.69 97 TRP A N 1
ATOM 782 C CA . TRP A 1 97 ? -0.164 -7.474 -1.741 1.00 94.69 97 TRP A CA 1
ATOM 783 C C . TRP A 1 97 ? -1.138 -8.646 -1.655 1.00 94.69 97 TRP A C 1
ATOM 785 O O . TRP A 1 97 ? -0.707 -9.805 -1.681 1.00 94.69 97 TRP A O 1
ATOM 795 N N . ALA A 1 98 ? -2.437 -8.367 -1.585 1.00 95.94 98 ALA A N 1
ATOM 796 C CA . ALA A 1 98 ? -3.465 -9.393 -1.699 1.00 95.94 98 ALA A CA 1
ATOM 797 C C . ALA A 1 98 ? -4.625 -8.966 -2.600 1.00 95.94 98 ALA A C 1
ATOM 799 O O . ALA A 1 98 ? -4.989 -7.792 -2.686 1.00 95.94 98 ALA A O 1
ATOM 800 N N . TRP A 1 99 ? -5.210 -9.971 -3.242 1.00 96.06 99 TRP A N 1
ATOM 801 C CA . TRP A 1 99 ? -6.298 -9.859 -4.207 1.00 96.06 99 TRP A CA 1
ATOM 802 C C . TRP A 1 99 ? -7.481 -10.724 -3.761 1.00 96.06 99 TRP A C 1
ATOM 804 O O . TRP A 1 99 ? -7.268 -11.749 -3.111 1.00 96.06 99 TRP A O 1
ATOM 814 N N . PRO A 1 100 ? -8.720 -10.382 -4.132 1.00 96.19 100 PRO A N 1
ATOM 815 C CA . PRO A 1 100 ? -9.889 -11.181 -3.839 1.00 96.19 100 PRO A CA 1
ATOM 816 C C . PRO A 1 100 ? -9.999 -12.381 -4.782 1.00 96.19 100 PRO A C 1
ATOM 818 O O . PRO A 1 100 ? -9.758 -12.305 -5.990 1.00 96.19 100 PRO A O 1
ATOM 821 N N . ASP A 1 101 ? -10.405 -13.506 -4.203 1.00 94.81 101 ASP A N 1
ATOM 822 C CA . ASP A 1 101 ? -10.825 -14.732 -4.881 1.00 94.81 101 ASP A CA 1
ATOM 823 C C . ASP A 1 101 ? -12.359 -14.752 -4.994 1.00 94.81 101 ASP A C 1
ATOM 825 O O . ASP A 1 101 ? -13.040 -15.644 -4.490 1.00 94.81 101 ASP A O 1
ATOM 829 N N . GLY A 1 102 ? -12.915 -13.691 -5.582 1.00 94.12 102 GLY A N 1
ATOM 830 C CA . GLY A 1 102 ? -14.354 -13.466 -5.683 1.00 94.12 102 GLY A CA 1
ATOM 831 C C . GLY A 1 102 ? -14.704 -11.986 -5.818 1.00 94.12 102 GLY A C 1
ATOM 832 O O . GLY A 1 102 ? -13.823 -11.133 -5.907 1.00 94.12 102 GLY A O 1
ATOM 833 N N . ILE A 1 103 ? -16.004 -11.692 -5.843 1.00 95.88 103 ILE A N 1
ATOM 834 C CA . ILE A 1 103 ? -16.536 -10.334 -5.997 1.00 95.88 103 ILE A CA 1
ATOM 835 C C . ILE A 1 103 ? -17.225 -9.932 -4.686 1.00 95.88 103 ILE A C 1
ATOM 837 O O . ILE A 1 103 ? -18.254 -10.528 -4.360 1.00 95.88 103 ILE A O 1
ATOM 841 N N . PRO A 1 104 ? -16.691 -8.951 -3.936 1.00 94.69 104 PRO A N 1
ATOM 842 C CA . PRO A 1 104 ? -17.384 -8.355 -2.798 1.00 94.69 104 PRO A CA 1
ATOM 843 C C . PRO A 1 104 ? -18.752 -7.791 -3.201 1.00 94.69 104 PRO A C 1
ATOM 845 O O . PRO A 1 104 ? -18.916 -7.268 -4.304 1.00 94.69 104 PRO A O 1
ATOM 848 N N . THR A 1 105 ? -19.738 -7.844 -2.301 1.00 91.50 105 THR A N 1
ATOM 849 C CA . THR A 1 105 ? -21.131 -7.440 -2.596 1.00 91.50 105 THR A CA 1
ATOM 850 C C . THR A 1 105 ? -21.238 -6.007 -3.125 1.00 91.50 105 THR A C 1
ATOM 852 O O . THR A 1 105 ? -22.050 -5.731 -4.005 1.00 91.50 105 THR A O 1
ATOM 855 N N . ASN A 1 106 ? -20.391 -5.108 -2.618 1.00 92.50 106 ASN A N 1
ATOM 856 C CA . ASN A 1 106 ? -20.374 -3.687 -2.970 1.00 92.50 106 ASN A CA 1
ATOM 857 C C . ASN A 1 106 ? -19.097 -3.294 -3.731 1.00 92.50 106 ASN A C 1
ATOM 859 O O . ASN A 1 106 ? -18.595 -2.184 -3.562 1.00 92.50 106 ASN A O 1
ATOM 863 N N . ALA A 1 107 ? -18.548 -4.207 -4.538 1.00 93.44 107 ALA A N 1
ATOM 864 C CA . ALA A 1 107 ? -17.334 -3.951 -5.304 1.00 93.44 107 ALA A CA 1
ATOM 865 C C . ALA A 1 107 ? -17.481 -2.720 -6.232 1.00 93.44 107 ALA A C 1
ATOM 867 O O . ALA A 1 107 ? -18.504 -2.582 -6.923 1.00 93.44 107 ALA A O 1
ATOM 868 N N . PRO A 1 108 ? -16.459 -1.847 -6.321 1.00 90.31 108 PRO A N 1
ATOM 869 C CA . PRO A 1 108 ? -16.449 -0.713 -7.241 1.00 90.31 108 PRO A CA 1
ATOM 870 C C . PRO A 1 108 ? -16.735 -1.121 -8.692 1.00 90.31 108 PRO A C 1
ATOM 872 O O . PRO A 1 108 ? -16.384 -2.215 -9.141 1.00 90.31 108 PRO A O 1
ATOM 875 N N . PHE A 1 109 ? -17.390 -0.228 -9.441 1.00 88.25 109 PHE A N 1
ATOM 876 C CA . PHE A 1 109 ? -17.751 -0.434 -10.853 1.00 88.25 109 PHE A CA 1
ATOM 877 C C . PHE A 1 109 ? -18.527 -1.738 -11.121 1.00 88.25 109 PHE A C 1
ATOM 879 O O . PHE A 1 109 ? -18.414 -2.330 -12.194 1.00 88.25 109 PHE A O 1
ATOM 886 N N . GLY A 1 110 ? -19.302 -2.209 -10.137 1.00 90.12 110 GLY A N 1
ATOM 887 C CA . GLY A 1 110 ? -20.082 -3.443 -10.244 1.00 90.12 110 GLY A CA 1
ATOM 888 C C . GLY A 1 110 ? -19.230 -4.715 -10.294 1.00 90.12 110 GLY A C 1
ATOM 889 O O . GLY A 1 110 ? -19.698 -5.733 -10.797 1.00 90.12 110 GLY A O 1
ATOM 890 N N . GLY A 1 111 ? -17.976 -4.666 -9.832 1.00 90.69 111 GLY A N 1
ATOM 891 C CA . GLY A 1 111 ? -17.119 -5.848 -9.729 1.00 90.69 111 GLY A CA 1
ATOM 892 C C . GLY A 1 111 ? -16.509 -6.334 -11.047 1.00 90.69 111 GLY A C 1
ATOM 893 O O . GLY A 1 111 ? -15.958 -7.432 -11.093 1.00 90.69 111 GLY A O 1
ATOM 894 N N . VAL A 1 112 ? -16.554 -5.541 -12.125 1.00 89.12 112 VAL A N 1
ATOM 895 C CA . VAL A 1 112 ? -16.028 -5.940 -13.452 1.00 89.12 112 VAL A CA 1
ATOM 896 C C . VAL A 1 112 ? -14.553 -6.365 -13.394 1.00 89.12 112 VAL A C 1
ATOM 898 O O . VAL A 1 112 ? -14.135 -7.283 -14.100 1.00 89.12 112 VAL A O 1
ATOM 901 N N . MET A 1 113 ? -13.769 -5.746 -12.510 1.00 88.50 113 MET A N 1
ATOM 902 C CA . MET A 1 113 ? -12.343 -6.042 -12.338 1.00 88.50 113 MET A CA 1
ATOM 903 C C . MET A 1 113 ? -12.042 -7.159 -11.326 1.00 88.50 113 MET A C 1
ATOM 905 O O . MET A 1 113 ? -10.878 -7.493 -11.120 1.00 88.50 113 MET A O 1
ATOM 909 N N . TYR A 1 114 ? -13.074 -7.768 -10.736 1.00 90.94 114 TYR A N 1
ATOM 910 C CA . TYR A 1 114 ? -12.974 -8.812 -9.708 1.00 90.94 114 TYR A CA 1
ATOM 911 C C . TYR A 1 114 ? -13.151 -10.225 -10.281 1.00 90.94 114 TYR A C 1
ATOM 913 O O . TYR A 1 114 ? -13.172 -11.216 -9.553 1.00 90.94 114 TYR A O 1
ATOM 921 N N . GLY A 1 115 ? -13.271 -10.343 -11.607 1.00 87.75 115 GLY A N 1
ATOM 922 C CA . GLY A 1 115 ? -13.302 -11.637 -12.277 1.00 87.75 115 GLY A CA 1
ATOM 923 C C . GLY A 1 115 ? -12.035 -12.450 -11.957 1.00 87.75 115 GLY A C 1
ATOM 924 O O . GLY A 1 115 ? -10.941 -11.886 -12.036 1.00 87.75 115 GLY A O 1
ATOM 925 N N . PRO A 1 116 ? -12.132 -13.767 -11.678 1.00 83.50 116 PRO A N 1
ATOM 926 C CA . PRO A 1 116 ? -10.985 -14.585 -11.264 1.00 83.50 116 PRO A CA 1
ATOM 927 C C . PRO A 1 116 ? -9.791 -14.523 -12.223 1.00 83.50 116 PRO A C 1
ATOM 929 O O . PRO A 1 116 ? -8.635 -14.571 -11.814 1.00 83.50 116 PRO A O 1
ATOM 932 N N . GLN A 1 117 ? -10.056 -14.407 -13.526 1.00 86.06 117 GLN A N 1
ATOM 933 C CA . GLN A 1 117 ? -8.996 -14.264 -14.519 1.00 86.06 117 GLN A CA 1
ATOM 934 C C . GLN A 1 117 ? -8.347 -12.876 -14.465 1.00 86.06 117 GLN A C 1
ATOM 936 O O . GLN A 1 117 ? -7.132 -12.778 -14.625 1.00 86.06 117 GLN A O 1
ATOM 941 N N . THR A 1 118 ? -9.124 -11.821 -14.220 1.00 87.94 118 THR A N 1
ATOM 942 C CA . THR A 1 118 ? -8.642 -10.437 -14.151 1.00 87.94 118 THR A CA 1
ATOM 943 C C . THR A 1 118 ? -7.760 -10.227 -12.927 1.00 87.94 118 THR A C 1
ATOM 945 O O . THR A 1 118 ? -6.637 -9.755 -13.083 1.00 87.94 118 THR A O 1
ATOM 948 N N . THR A 1 119 ? -8.202 -10.650 -11.738 1.00 90.06 119 THR A N 1
ATOM 949 C CA . THR A 1 119 ? -7.425 -10.510 -10.493 1.00 90.06 119 THR A CA 1
ATOM 950 C C . THR A 1 119 ? -6.129 -11.311 -10.545 1.00 90.06 119 THR A C 1
ATOM 952 O O . THR A 1 119 ? -5.057 -10.777 -10.273 1.00 90.06 119 THR A O 1
ATOM 955 N N . VAL A 1 120 ? -6.181 -12.568 -10.997 1.00 87.44 120 VAL A N 1
ATOM 956 C CA . VAL A 1 120 ? -4.975 -13.401 -11.148 1.00 87.44 120 VAL A CA 1
ATOM 957 C C . VAL A 1 120 ? -4.028 -12.853 -12.216 1.00 87.44 120 VAL A C 1
ATOM 959 O O . VAL A 1 120 ? -2.811 -12.930 -12.052 1.00 87.44 120 VAL A O 1
ATOM 962 N N . THR A 1 121 ? -4.552 -12.301 -13.312 1.00 84.44 121 THR A N 1
ATOM 963 C CA . THR A 1 121 ? -3.710 -11.670 -14.338 1.00 84.44 121 THR A CA 1
ATOM 964 C C . THR A 1 121 ? -3.069 -10.395 -13.804 1.00 84.44 121 THR A C 1
ATOM 966 O O . THR A 1 121 ? -1.872 -10.220 -13.996 1.00 84.44 121 THR A O 1
ATOM 969 N N . GLY A 1 122 ? -3.814 -9.557 -13.077 1.00 84.19 122 GLY A N 1
ATOM 970 C CA . GLY A 1 122 ? -3.281 -8.367 -12.411 1.00 84.19 122 GLY A CA 1
ATOM 971 C C . GLY A 1 122 ? -2.155 -8.715 -11.439 1.00 84.19 122 GLY A C 1
ATOM 972 O O . GLY A 1 122 ? -1.064 -8.162 -11.547 1.00 84.19 122 GLY 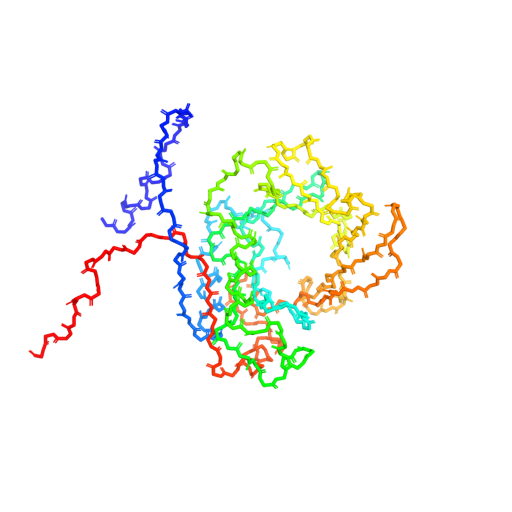A O 1
ATOM 973 N N . ALA A 1 123 ? -2.361 -9.728 -10.592 1.00 85.94 123 ALA A N 1
ATOM 974 C CA . ALA A 1 123 ? -1.328 -10.233 -9.690 1.00 85.94 123 ALA A CA 1
ATOM 975 C C . ALA A 1 123 ? -0.060 -10.679 -10.435 1.00 85.94 123 ALA A C 1
ATOM 977 O O . ALA A 1 123 ? 1.052 -10.350 -10.031 1.00 85.94 123 ALA A O 1
ATOM 978 N N . ARG A 1 124 ? -0.210 -11.389 -11.561 1.00 81.88 124 ARG A N 1
ATOM 979 C CA . ARG A 1 124 ? 0.915 -11.811 -12.416 1.00 81.88 124 ARG A CA 1
ATOM 980 C C . ARG A 1 124 ? 1.619 -10.655 -13.108 1.00 81.88 124 ARG A C 1
ATOM 982 O O . ARG A 1 124 ? 2.828 -10.724 -13.283 1.00 81.88 124 ARG A O 1
ATOM 989 N N . VAL A 1 125 ? 0.887 -9.627 -13.520 1.00 79.62 125 VAL A N 1
ATOM 990 C CA . VAL A 1 125 ? 1.481 -8.428 -14.121 1.00 79.62 125 VAL A CA 1
ATOM 991 C C . VAL A 1 125 ? 2.291 -7.670 -13.074 1.00 79.62 125 VAL A C 1
ATOM 993 O O . VAL A 1 125 ? 3.419 -7.288 -13.361 1.00 79.62 125 VAL A O 1
ATOM 996 N N . LEU A 1 126 ? 1.756 -7.514 -11.859 1.00 78.75 126 LEU A N 1
ATOM 997 C CA . LEU A 1 126 ? 2.425 -6.773 -10.791 1.00 78.75 126 LEU A CA 1
ATOM 998 C C . LEU A 1 126 ? 3.659 -7.506 -10.251 1.00 78.75 126 LEU A C 1
ATOM 1000 O O . LEU A 1 126 ? 4.725 -6.916 -10.119 1.00 78.75 126 LEU A O 1
ATOM 1004 N N . LEU A 1 127 ? 3.522 -8.797 -9.945 1.00 76.12 127 LEU A N 1
ATOM 1005 C CA . LEU A 1 127 ? 4.593 -9.600 -9.344 1.00 76.12 127 LEU A CA 1
ATOM 1006 C C . LEU A 1 127 ? 5.560 -10.187 -10.385 1.00 76.12 127 LEU A C 1
ATOM 1008 O O . LEU A 1 127 ? 6.589 -10.773 -10.036 1.00 76.12 127 LEU A O 1
ATOM 1012 N N . GLY A 1 128 ? 5.214 -10.092 -11.671 1.00 72.25 128 GLY A N 1
ATOM 1013 C CA . GLY A 1 128 ? 5.939 -10.736 -12.756 1.00 72.25 128 GLY A CA 1
ATOM 1014 C C . GLY A 1 128 ? 6.088 -12.245 -12.534 1.00 72.25 128 GLY A C 1
ATOM 1015 O O . GLY A 1 128 ? 5.147 -12.958 -12.178 1.00 72.25 128 GLY A O 1
ATOM 1016 N N . SER A 1 129 ? 7.309 -12.742 -12.738 1.00 62.66 129 SER A N 1
ATOM 1017 C CA . SER A 1 129 ? 7.676 -14.138 -12.460 1.00 62.66 129 SER A CA 1
ATOM 1018 C C . SER A 1 129 ? 8.141 -14.379 -11.015 1.00 62.66 129 SER A C 1
ATOM 1020 O O . SER A 1 129 ? 8.576 -15.491 -10.704 1.00 62.66 129 SER A O 1
ATOM 1022 N N . GLY A 1 130 ? 8.104 -13.355 -10.152 1.00 56.69 130 GLY A N 1
ATOM 1023 C CA . GLY A 1 130 ? 8.735 -13.373 -8.827 1.00 56.69 130 GLY A CA 1
ATOM 1024 C C . GLY A 1 130 ? 10.270 -13.361 -8.867 1.00 56.69 130 GLY A C 1
ATOM 1025 O O . GLY A 1 130 ? 10.911 -13.596 -7.846 1.00 56.69 130 GLY A O 1
ATOM 1026 N N . LYS A 1 131 ? 10.879 -13.126 -10.040 1.00 53.59 131 LYS A N 1
ATOM 1027 C CA . LYS A 1 131 ? 12.330 -12.956 -10.200 1.00 53.59 131 LYS A CA 1
ATOM 1028 C C . LYS A 1 131 ? 12.676 -11.465 -10.150 1.00 53.59 131 LYS A C 1
ATOM 1030 O O . LYS A 1 131 ? 11.981 -10.693 -10.810 1.00 53.59 131 LYS A O 1
ATOM 1035 N N . PRO A 1 132 ? 13.749 -11.051 -9.449 1.00 50.09 132 PRO A N 1
ATOM 1036 C CA . PRO A 1 132 ? 14.297 -9.716 -9.645 1.00 50.09 132 PRO A CA 1
ATOM 1037 C C . PRO A 1 132 ? 14.682 -9.567 -11.130 1.00 50.09 132 PRO A C 1
ATOM 1039 O O . PRO A 1 132 ? 15.267 -10.508 -11.685 1.00 50.09 132 PRO A O 1
ATOM 1042 N N . PRO A 1 133 ? 14.327 -8.452 -11.795 1.00 48.94 133 PRO A N 1
ATOM 1043 C CA . PRO A 1 133 ? 14.604 -8.274 -13.216 1.00 48.94 133 PRO A CA 1
ATOM 1044 C C . PRO A 1 133 ? 16.095 -8.484 -13.519 1.00 48.94 133 PRO A C 1
ATOM 1046 O O . PRO A 1 133 ? 16.971 -8.121 -12.732 1.00 48.94 133 PRO A O 1
ATOM 1049 N N . PRO A 1 134 ? 16.392 -9.094 -14.677 1.00 46.97 134 PRO A N 1
ATOM 1050 C CA . PRO A 1 134 ? 16.943 -8.251 -15.734 1.00 46.97 134 PRO A CA 1
ATOM 1051 C C . PRO A 1 134 ? 16.150 -8.324 -17.050 1.00 46.97 134 PRO A C 1
ATOM 1053 O O . PRO A 1 134 ? 16.634 -7.884 -18.093 1.00 46.97 134 PRO A O 1
ATOM 1056 N N . ASP A 1 135 ? 14.923 -8.844 -17.057 1.00 48.47 135 ASP A N 1
ATOM 1057 C CA . ASP A 1 135 ? 14.082 -8.961 -18.254 1.00 48.47 135 ASP A CA 1
ATOM 1058 C C . ASP A 1 135 ? 13.292 -7.678 -18.580 1.00 48.47 135 ASP A C 1
ATOM 1060 O O . ASP A 1 135 ? 12.096 -7.719 -18.823 1.00 48.47 135 ASP A O 1
ATOM 1064 N N . LYS A 1 136 ? 13.999 -6.538 -18.636 1.00 52.19 136 LYS A N 1
ATOM 1065 C CA . LYS A 1 136 ? 13.731 -5.284 -19.392 1.00 52.19 136 LYS A CA 1
ATOM 1066 C C . LYS A 1 136 ? 12.334 -4.621 -19.388 1.00 52.19 136 LYS A C 1
ATOM 1068 O O . LYS A 1 136 ? 12.213 -3.564 -19.998 1.00 52.19 136 LYS A O 1
ATOM 1073 N N . ASN A 1 137 ? 11.306 -5.164 -18.741 1.00 52.16 137 ASN A N 1
ATOM 1074 C CA . ASN A 1 137 ? 9.914 -4.771 -19.003 1.00 52.16 137 ASN A CA 1
ATOM 1075 C C . ASN A 1 137 ? 9.140 -4.254 -17.775 1.00 52.16 137 ASN A C 1
ATOM 1077 O O . ASN A 1 137 ? 7.947 -3.989 -17.900 1.00 52.16 137 ASN A O 1
ATOM 1081 N N . GLY A 1 138 ? 9.777 -4.069 -16.614 1.00 54.16 138 GLY A N 1
ATOM 1082 C CA . GLY A 1 138 ? 9.119 -3.499 -15.432 1.00 54.16 138 GLY A CA 1
ATOM 1083 C C . GLY A 1 138 ? 10.102 -2.949 -14.392 1.00 54.16 138 GLY A C 1
ATOM 1084 O O . GLY A 1 138 ? 11.272 -3.341 -14.410 1.00 54.16 138 GLY A O 1
ATOM 1085 N N . PRO A 1 139 ? 9.659 -2.030 -13.512 1.00 56.09 139 PRO A N 1
ATOM 1086 C CA . PRO A 1 139 ? 10.494 -1.525 -12.430 1.00 56.09 139 PRO A CA 1
ATOM 1087 C C . PRO A 1 139 ? 10.816 -2.669 -11.460 1.00 56.09 139 PRO A C 1
ATOM 1089 O O . PRO A 1 139 ? 9.920 -3.366 -10.988 1.00 56.09 139 PRO A O 1
ATOM 1092 N N . GLY A 1 140 ? 12.098 -2.867 -11.152 1.00 63.72 140 GLY A N 1
ATOM 1093 C CA . GLY A 1 140 ? 12.534 -3.827 -10.136 1.00 63.72 140 GLY A CA 1
ATOM 1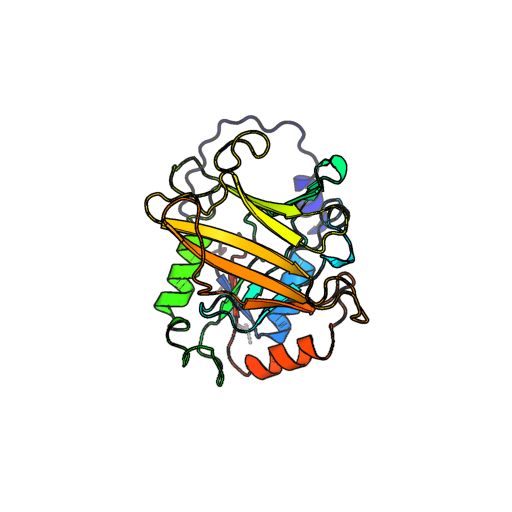094 C C . GLY A 1 140 ? 12.165 -3.396 -8.717 1.00 63.72 140 GLY A C 1
ATOM 1095 O O . GLY A 1 140 ? 12.115 -4.231 -7.815 1.00 63.72 140 GLY A O 1
ATOM 1096 N N . CYS A 1 141 ? 11.885 -2.105 -8.515 1.00 75.88 141 CYS A N 1
ATOM 1097 C CA . CYS A 1 141 ? 11.444 -1.559 -7.241 1.00 75.88 141 CYS A CA 1
ATOM 1098 C C . CYS A 1 141 ? 10.589 -0.298 -7.428 1.00 75.88 141 CYS A C 1
ATOM 1100 O O . CYS A 1 141 ? 10.738 0.433 -8.411 1.00 75.88 141 CYS A O 1
ATOM 1102 N N . LEU A 1 142 ? 9.710 -0.037 -6.462 1.00 85.81 142 LEU A N 1
ATOM 1103 C CA . LEU A 1 142 ? 8.939 1.193 -6.355 1.00 85.81 142 LEU A CA 1
ATOM 1104 C C . LEU A 1 142 ? 9.472 2.022 -5.186 1.00 85.81 142 LEU A C 1
ATOM 1106 O O . LEU A 1 142 ? 9.839 1.473 -4.149 1.00 85.81 142 LEU A O 1
ATOM 1110 N N . SER A 1 143 ? 9.471 3.344 -5.309 1.00 90.69 143 SER A N 1
ATOM 1111 C CA . SER A 1 143 ? 9.637 4.221 -4.150 1.00 90.69 143 SER A CA 1
ATOM 1112 C C . SER A 1 143 ? 8.615 5.341 -4.145 1.00 90.69 143 SER A C 1
ATOM 1114 O O . SER A 1 143 ? 8.032 5.682 -5.169 1.00 90.69 143 SER A O 1
ATOM 1116 N N . PHE A 1 144 ? 8.417 5.938 -2.979 1.00 92.38 144 PHE A N 1
ATOM 1117 C CA . PHE A 1 144 ? 7.670 7.172 -2.824 1.00 92.38 144 PHE A CA 1
ATOM 1118 C C . PHE A 1 144 ? 8.622 8.277 -2.383 1.00 92.38 144 PHE A C 1
ATOM 1120 O O . PHE A 1 144 ? 9.275 8.156 -1.345 1.00 92.38 144 PHE A O 1
ATOM 1127 N N . LYS A 1 145 ? 8.695 9.358 -3.160 1.00 93.00 145 LYS A N 1
ATOM 1128 C CA . LYS A 1 145 ? 9.412 10.579 -2.784 1.00 93.00 145 LYS A CA 1
ATOM 1129 C C . LYS A 1 145 ? 8.441 11.516 -2.087 1.00 93.00 145 LYS A C 1
ATOM 1131 O O . LYS A 1 145 ? 7.576 12.083 -2.748 1.00 93.00 145 LYS A O 1
ATOM 1136 N N . PHE A 1 146 ? 8.584 11.677 -0.780 1.00 94.50 146 PHE A N 1
ATOM 1137 C CA . PHE A 1 146 ? 7.728 12.541 0.022 1.00 94.50 146 PHE A CA 1
ATOM 1138 C C . PHE A 1 146 ? 8.295 13.952 0.176 1.00 94.50 146 PHE A C 1
ATOM 1140 O O . PHE A 1 146 ? 9.499 14.194 0.069 1.00 94.50 146 PHE A O 1
ATOM 1147 N N . ASN A 1 147 ? 7.407 14.894 0.480 1.00 94.50 147 ASN A N 1
ATOM 1148 C CA . ASN A 1 147 ? 7.769 16.145 1.125 1.00 94.50 147 ASN A CA 1
ATOM 1149 C C . ASN A 1 147 ? 8.182 15.910 2.594 1.00 94.50 147 ASN A C 1
ATOM 1151 O O . ASN A 1 147 ? 8.047 14.821 3.149 1.00 94.50 147 ASN A O 1
ATOM 1155 N N . ARG A 1 148 ? 8.722 16.953 3.233 1.00 90.25 148 ARG A N 1
ATOM 1156 C CA . ARG A 1 148 ? 9.357 16.851 4.558 1.00 90.25 148 ARG A CA 1
ATOM 1157 C C . ARG A 1 148 ? 8.417 16.361 5.666 1.00 90.25 148 ARG A C 1
ATOM 1159 O O . ARG A 1 148 ? 8.871 15.691 6.583 1.00 90.25 148 ARG A O 1
ATOM 1166 N N . ASP A 1 149 ? 7.145 16.732 5.610 1.00 92.12 149 ASP A N 1
ATOM 1167 C CA . ASP A 1 149 ? 6.110 16.346 6.576 1.00 92.12 149 ASP A CA 1
ATOM 1168 C C . ASP A 1 149 ? 5.355 15.070 6.164 1.00 92.12 149 ASP A C 1
ATOM 1170 O O . ASP A 1 149 ? 4.413 14.675 6.847 1.00 92.12 149 ASP A O 1
ATOM 1174 N N . MET A 1 150 ? 5.764 14.426 5.064 1.00 93.12 150 MET A N 1
ATOM 1175 C CA . MET A 1 150 ? 5.165 13.202 4.526 1.00 93.12 150 MET A CA 1
ATOM 1176 C C . MET A 1 150 ? 3.664 13.316 4.216 1.00 93.12 150 MET A C 1
ATOM 1178 O O . MET A 1 150 ? 2.951 12.311 4.150 1.00 93.12 150 MET A O 1
ATOM 1182 N N . SER A 1 151 ? 3.175 14.539 3.999 1.00 94.62 151 SER A N 1
ATOM 1183 C CA . SER A 1 151 ? 1.788 14.803 3.620 1.00 94.62 151 SER A CA 1
ATOM 1184 C C . SER A 1 151 ? 1.532 14.600 2.126 1.00 94.62 151 SER A C 1
ATOM 1186 O O . SER A 1 151 ? 0.388 14.411 1.720 1.00 94.62 151 SER A O 1
ATOM 1188 N N . TYR A 1 152 ? 2.578 14.599 1.302 1.00 95.31 152 TYR A N 1
ATOM 1189 C CA . TYR A 1 152 ? 2.485 14.385 -0.136 1.00 95.31 152 TYR A CA 1
ATOM 1190 C C . TYR A 1 152 ? 3.714 13.638 -0.637 1.00 95.31 152 TYR A C 1
ATOM 1192 O O . TYR A 1 152 ? 4.838 14.019 -0.315 1.00 95.31 152 TYR A O 1
ATOM 1200 N N . GLY A 1 153 ? 3.522 12.620 -1.470 1.00 94.19 153 GLY A N 1
ATOM 1201 C CA . GLY A 1 153 ? 4.612 11.966 -2.179 1.00 94.19 153 GLY A CA 1
ATOM 1202 C C . GLY A 1 153 ? 4.257 11.539 -3.595 1.00 94.19 153 GLY A C 1
ATOM 1203 O O . GLY A 1 153 ? 3.086 11.368 -3.930 1.00 94.19 153 GLY A O 1
ATOM 1204 N N . THR A 1 154 ? 5.274 11.358 -4.432 1.00 93.25 154 THR A N 1
ATOM 1205 C CA . THR A 1 154 ? 5.138 10.848 -5.804 1.00 93.25 154 THR A CA 1
ATOM 1206 C C . THR A 1 154 ? 5.756 9.462 -5.923 1.00 93.25 154 THR A C 1
ATOM 1208 O O . THR A 1 154 ? 6.799 9.186 -5.327 1.00 93.25 154 THR A O 1
ATOM 1211 N N . LEU A 1 155 ? 5.099 8.568 -6.664 1.00 90.75 155 LEU A N 1
ATOM 1212 C CA . LEU A 1 155 ? 5.628 7.235 -6.940 1.00 90.75 155 LEU A CA 1
ATOM 1213 C C . LEU A 1 155 ? 6.707 7.320 -8.015 1.00 90.75 155 LEU A C 1
ATOM 1215 O O . LEU A 1 155 ? 6.523 7.938 -9.059 1.00 90.75 155 LEU A O 1
ATOM 1219 N N . GLN A 1 156 ? 7.799 6.624 -7.770 1.00 86.75 156 GLN A N 1
ATOM 1220 C CA . GLN A 1 156 ? 8.931 6.493 -8.663 1.00 86.75 156 GLN A CA 1
ATOM 1221 C C . GLN A 1 156 ? 9.148 5.009 -8.960 1.00 86.75 156 GLN A C 1
ATOM 1223 O O . GLN A 1 156 ? 9.041 4.166 -8.065 1.00 86.75 156 GLN A O 1
ATOM 1228 N N . GLY A 1 157 ? 9.430 4.686 -10.218 1.00 80.19 157 GLY A N 1
ATOM 1229 C CA . GLY A 1 157 ? 9.853 3.355 -10.637 1.00 80.19 157 GLY A CA 1
ATOM 1230 C C . GLY A 1 157 ? 11.363 3.314 -10.830 1.00 80.19 157 GLY A C 1
ATOM 1231 O O . GLY A 1 157 ? 11.926 4.234 -11.422 1.00 80.19 157 GLY A O 1
ATOM 1232 N N . HIS A 1 158 ? 11.990 2.232 -10.367 1.00 76.81 158 HIS A N 1
ATOM 1233 C CA . HIS A 1 158 ? 13.434 2.005 -10.467 1.00 76.81 158 HIS A CA 1
ATOM 1234 C C . HIS A 1 158 ? 13.712 0.759 -11.299 1.00 76.81 158 HIS A C 1
ATOM 1236 O O . HIS A 1 158 ? 13.243 -0.327 -10.950 1.00 76.81 158 HIS A O 1
ATOM 1242 N N . PHE A 1 159 ? 14.457 0.897 -12.398 1.00 68.44 159 PHE A N 1
ATOM 1243 C CA . PHE A 1 159 ? 14.719 -0.214 -13.326 1.00 68.44 159 PHE A CA 1
ATOM 1244 C C . PHE A 1 159 ? 16.041 -0.943 -13.057 1.00 68.44 159 PHE A C 1
ATOM 1246 O O . PHE A 1 159 ? 16.049 -2.170 -13.131 1.00 68.44 159 PHE A O 1
ATOM 1253 N N . ASN A 1 160 ? 17.127 -0.229 -12.724 1.00 64.62 160 ASN A N 1
ATOM 1254 C CA . ASN A 1 160 ? 18.416 -0.856 -12.398 1.00 64.62 160 ASN A CA 1
ATOM 1255 C C . ASN A 1 160 ? 18.995 -0.343 -11.075 1.00 64.62 160 ASN A C 1
ATOM 1257 O O . ASN A 1 160 ? 19.136 -1.129 -10.140 1.00 64.62 160 ASN A O 1
ATOM 1261 N N . ASP A 1 161 ? 19.310 0.953 -10.985 1.00 68.06 161 ASP A N 1
ATOM 1262 C CA . ASP A 1 161 ? 19.826 1.570 -9.758 1.00 68.06 161 ASP A CA 1
ATOM 1263 C C . ASP A 1 161 ? 18.771 2.493 -9.143 1.00 68.06 161 ASP A C 1
ATOM 1265 O O . ASP A 1 161 ? 18.317 3.446 -9.772 1.00 68.06 161 ASP A O 1
ATOM 1269 N N . VAL A 1 162 ? 18.407 2.221 -7.889 1.00 67.25 162 VAL A N 1
ATOM 1270 C CA . VAL A 1 162 ? 17.446 3.015 -7.108 1.00 67.25 162 VAL A CA 1
ATOM 1271 C C . VAL A 1 162 ? 17.898 4.476 -6.941 1.00 67.25 162 VAL A C 1
ATOM 1273 O O . VAL A 1 162 ? 17.081 5.357 -6.678 1.00 67.25 162 VAL A O 1
ATOM 1276 N N . ARG A 1 163 ? 19.201 4.750 -7.070 1.00 67.00 163 ARG A N 1
ATOM 1277 C CA . ARG A 1 163 ? 19.779 6.094 -6.935 1.00 67.00 163 ARG A CA 1
ATOM 1278 C C . ARG A 1 163 ? 19.778 6.886 -8.239 1.00 67.00 163 ARG A C 1
ATOM 1280 O O . ARG A 1 163 ? 19.604 8.101 -8.185 1.00 67.00 163 ARG A O 1
ATOM 1287 N N . ASP A 1 164 ? 19.939 6.209 -9.375 1.00 61.59 164 ASP A N 1
ATOM 1288 C CA . ASP A 1 164 ? 20.216 6.858 -10.663 1.00 61.59 164 ASP A CA 1
ATOM 1289 C C . ASP A 1 164 ? 19.054 6.737 -11.671 1.00 61.59 164 ASP A C 1
ATOM 1291 O O . ASP A 1 164 ? 18.842 7.648 -12.472 1.00 61.59 164 ASP A O 1
ATOM 1295 N N . ASP A 1 165 ? 18.241 5.674 -11.604 1.00 59.56 165 ASP A N 1
ATOM 1296 C CA . ASP A 1 165 ? 17.192 5.366 -12.589 1.00 59.56 165 ASP A CA 1
ATOM 1297 C C . ASP A 1 165 ? 15.787 5.667 -12.051 1.00 59.56 165 ASP A C 1
ATOM 1299 O O . ASP A 1 165 ? 14.924 4.792 -11.976 1.00 59.56 165 ASP A O 1
ATOM 1303 N N . THR A 1 166 ? 15.538 6.925 -11.689 1.00 60.56 166 THR A N 1
ATOM 1304 C CA . THR A 1 166 ? 14.193 7.367 -11.302 1.00 60.56 166 THR A CA 1
ATOM 1305 C C . THR A 1 166 ? 13.384 7.706 -12.547 1.00 60.56 166 THR A C 1
ATOM 1307 O O . THR A 1 166 ? 13.538 8.780 -13.132 1.00 60.56 166 THR A O 1
ATOM 1310 N N . VAL A 1 167 ? 12.471 6.820 -12.928 1.00 61.19 167 VAL A N 1
ATOM 1311 C CA . VAL A 1 167 ? 11.418 7.170 -13.880 1.00 61.19 167 VAL A CA 1
ATOM 1312 C C . VAL A 1 167 ? 10.175 7.486 -13.066 1.00 61.19 167 VAL A C 1
ATOM 1314 O O . VAL A 1 167 ? 9.661 6.632 -12.340 1.00 61.19 167 VAL A O 1
ATOM 1317 N N . ASP A 1 168 ? 9.681 8.719 -13.169 1.00 62.28 168 ASP A N 1
ATOM 1318 C CA . ASP A 1 168 ? 8.291 8.971 -12.803 1.00 62.28 168 ASP A CA 1
ATOM 1319 C C . ASP A 1 168 ? 7.466 8.071 -13.723 1.00 62.28 168 ASP A C 1
ATOM 1321 O O . ASP A 1 168 ? 7.519 8.229 -14.951 1.00 62.28 168 ASP A O 1
ATOM 1325 N N . LEU A 1 169 ? 6.780 7.074 -13.149 1.00 58.53 169 LEU A N 1
ATOM 1326 C CA . LEU A 1 169 ? 6.036 6.049 -13.897 1.00 58.53 169 LEU A CA 1
ATOM 1327 C C . LEU A 1 169 ? 5.014 6.666 -14.863 1.00 58.53 169 LEU A C 1
ATOM 1329 O O . LEU A 1 169 ? 4.496 5.988 -15.749 1.00 58.53 169 LEU A O 1
ATOM 1333 N N . GLY A 1 170 ? 4.801 7.974 -14.755 1.00 52.75 170 GLY A N 1
ATOM 1334 C CA . GLY A 1 170 ? 4.132 8.815 -15.715 1.00 52.75 170 GLY A CA 1
ATOM 1335 C C . GLY A 1 170 ? 4.835 9.209 -16.995 1.00 52.75 170 GLY A C 1
ATOM 1336 O O . GLY A 1 170 ? 4.352 10.143 -17.613 1.00 52.75 170 GLY A O 1
ATOM 1337 N N . THR A 1 171 ? 5.915 8.577 -17.442 1.00 52.28 171 THR A N 1
ATOM 1338 C CA . THR A 1 171 ? 6.593 8.982 -18.696 1.00 52.28 171 THR A CA 1
ATOM 1339 C C . THR A 1 171 ? 6.497 7.965 -19.841 1.00 52.28 171 THR A C 1
ATOM 1341 O O . THR A 1 171 ? 7.327 7.961 -20.750 1.00 52.28 171 THR A O 1
ATOM 1344 N N . PHE A 1 172 ? 5.438 7.148 -19.879 1.00 52.94 172 PHE A N 1
ATOM 1345 C CA . PHE A 1 172 ? 5.155 6.227 -20.993 1.00 52.94 172 PHE A CA 1
ATOM 1346 C C . PHE A 1 172 ? 4.617 6.941 -22.254 1.00 52.94 172 PHE A C 1
ATOM 1348 O O . PHE A 1 172 ? 3.456 6.806 -22.632 1.00 52.94 172 PHE A O 1
ATOM 1355 N N . ILE A 1 173 ? 5.467 7.697 -22.957 1.00 48.88 173 ILE A N 1
ATOM 1356 C CA . ILE A 1 173 ? 5.091 8.431 -24.184 1.00 48.88 173 ILE A CA 1
ATOM 1357 C C . ILE A 1 173 ? 4.302 7.526 -25.165 1.00 48.88 173 ILE A C 1
ATOM 1359 O O . ILE A 1 173 ? 4.775 6.436 -25.495 1.00 48.88 173 ILE A O 1
ATOM 1363 N N . PRO A 1 174 ? 3.130 7.970 -25.676 1.00 59.62 174 PRO A N 1
ATOM 1364 C CA . PRO A 1 174 ? 2.570 9.326 -25.570 1.00 59.62 174 PRO A CA 1
ATOM 1365 C C . PRO A 1 174 ? 1.727 9.606 -24.312 1.00 59.62 174 PRO A C 1
ATOM 1367 O O . PRO A 1 174 ? 1.334 10.755 -24.115 1.00 59.62 174 PRO A O 1
ATOM 1370 N N . PHE A 1 175 ? 1.453 8.604 -23.474 1.00 67.69 175 PHE A N 1
ATOM 1371 C CA . PHE A 1 175 ? 0.621 8.736 -22.278 1.00 67.69 175 PHE A CA 1
ATOM 1372 C C . PHE A 1 175 ? 1.462 9.023 -21.034 1.00 67.69 175 PHE A C 1
ATOM 1374 O O . PHE A 1 175 ? 2.386 8.289 -20.696 1.00 67.69 175 PHE A O 1
ATOM 1381 N N . CYS A 1 176 ? 1.119 10.085 -20.313 1.00 79.56 176 CYS A N 1
ATOM 1382 C CA . CYS A 1 176 ? 1.709 10.344 -19.009 1.00 79.56 176 CYS A CA 1
ATOM 1383 C C . CYS A 1 176 ? 0.745 10.026 -17.871 1.00 79.56 176 CYS A C 1
ATOM 1385 O O . CYS A 1 176 ? -0.474 10.079 -18.040 1.00 79.56 176 CYS A O 1
ATOM 1387 N N . GLY A 1 177 ? 1.313 9.658 -16.728 1.00 84.44 177 GLY A N 1
ATOM 1388 C CA . GLY A 1 177 ? 0.618 9.125 -15.559 1.00 84.44 177 GLY A CA 1
ATOM 1389 C C . GLY A 1 177 ? 1.238 9.631 -14.254 1.00 84.44 177 GLY A C 1
ATOM 1390 O O . GLY A 1 177 ? 2.214 9.070 -13.793 1.00 84.44 177 GLY A O 1
ATOM 1391 N N . LEU A 1 178 ? 0.719 10.677 -13.625 1.00 88.00 178 LEU A N 1
ATOM 1392 C CA . LEU A 1 178 ? 1.224 11.108 -12.322 1.00 88.00 178 LEU A CA 1
ATOM 1393 C C . LEU A 1 178 ? 0.575 10.259 -11.225 1.00 88.00 178 LEU A C 1
ATOM 1395 O O . LEU A 1 178 ? -0.651 10.212 -11.113 1.00 88.00 178 LEU A O 1
ATOM 1399 N N . PHE A 1 179 ? 1.397 9.623 -10.390 1.00 91.75 179 PHE A N 1
ATOM 1400 C CA . PHE A 1 179 ? 0.905 8.794 -9.296 1.00 91.75 179 PHE A CA 1
ATOM 1401 C C . PHE A 1 179 ? 1.315 9.356 -7.931 1.00 91.75 179 PHE A C 1
ATOM 1403 O O . PHE A 1 179 ? 2.488 9.298 -7.558 1.00 91.75 179 PHE A O 1
ATOM 1410 N N . THR A 1 180 ? 0.357 9.798 -7.120 1.00 94.75 180 THR A N 1
ATOM 1411 C CA . THR A 1 180 ? 0.601 10.520 -5.855 1.00 94.75 180 THR A CA 1
ATOM 1412 C C . THR A 1 180 ? 0.132 9.754 -4.621 1.00 94.75 180 THR A C 1
ATOM 1414 O O . THR A 1 180 ? -0.703 8.854 -4.712 1.00 94.75 180 THR A O 1
ATOM 1417 N N . MET A 1 181 ? 0.684 10.074 -3.458 1.00 95.38 181 MET A N 1
ATOM 1418 C CA . MET A 1 181 ? 0.212 9.628 -2.151 1.00 95.38 181 MET A CA 1
ATOM 1419 C C . MET A 1 181 ? 0.010 10.869 -1.285 1.00 95.38 181 MET A C 1
ATOM 1421 O O . MET A 1 181 ? 0.975 11.552 -0.962 1.00 95.38 181 MET A O 1
ATOM 1425 N N . GLU A 1 182 ? -1.238 11.195 -0.966 1.00 96.12 182 GLU A N 1
ATOM 1426 C CA . GLU A 1 182 ? -1.626 12.478 -0.368 1.00 96.12 182 GLU A CA 1
ATOM 1427 C C . GLU A 1 182 ? -2.338 12.216 0.957 1.00 96.12 182 GLU A C 1
ATOM 1429 O O . GLU A 1 182 ? -3.353 11.525 0.991 1.00 96.12 182 GLU A O 1
ATOM 1434 N N . LEU A 1 183 ? -1.807 12.722 2.064 1.00 95.69 183 LEU A N 1
ATOM 1435 C CA . LEU A 1 183 ? -2.388 12.536 3.389 1.00 95.69 183 LEU A CA 1
ATOM 1436 C C . LEU A 1 183 ? -3.762 13.216 3.444 1.00 95.69 183 LEU A C 1
ATOM 1438 O O . LEU A 1 183 ? -3.867 14.423 3.239 1.00 95.69 183 LEU A O 1
ATOM 1442 N N . LEU A 1 184 ? -4.810 12.444 3.735 1.00 94.00 184 LEU A N 1
ATOM 1443 C CA . LEU A 1 184 ? -6.178 12.970 3.781 1.00 94.00 184 LEU A CA 1
ATOM 1444 C C . LEU A 1 184 ? -6.506 13.603 5.131 1.00 94.00 184 LEU A C 1
ATOM 1446 O O . LEU A 1 184 ? -7.109 14.671 5.184 1.00 94.00 184 LEU A O 1
ATOM 1450 N N . ASP A 1 185 ? -6.069 12.968 6.218 1.00 83.56 185 ASP A N 1
ATOM 1451 C CA . ASP A 1 185 ? -6.487 13.346 7.563 1.00 83.56 185 ASP A CA 1
ATOM 1452 C C . ASP A 1 185 ? -5.279 13.695 8.434 1.00 83.56 185 ASP A C 1
ATOM 1454 O O . ASP A 1 185 ? -4.870 12.923 9.305 1.00 83.56 185 ASP A O 1
ATOM 1458 N N . SER A 1 186 ? -4.731 14.900 8.250 1.00 73.38 186 SER A N 1
ATOM 1459 C CA . SER A 1 186 ? -3.689 15.442 9.140 1.00 73.38 186 SER A CA 1
ATOM 1460 C C . SER A 1 186 ? -4.165 15.632 10.589 1.00 73.38 186 SER A C 1
ATOM 1462 O O . SER A 1 186 ? -3.345 15.814 11.484 1.00 73.38 186 SER A O 1
ATOM 1464 N N . GLN A 1 187 ? -5.482 15.565 10.820 1.00 62.88 187 GLN A N 1
ATOM 1465 C CA . GLN A 1 187 ? -6.125 15.645 12.136 1.00 62.88 187 GLN A CA 1
ATOM 1466 C C . GLN A 1 187 ? -6.759 14.326 12.602 1.00 62.88 187 GLN A C 1
ATOM 1468 O O . GLN A 1 187 ? -7.464 14.319 13.612 1.00 62.88 187 GLN A O 1
ATOM 1473 N N . SER A 1 188 ? -6.551 13.213 11.889 1.00 71.75 188 SER A N 1
ATOM 1474 C CA . SER A 1 188 ? -6.993 11.909 12.397 1.00 71.75 188 SER A CA 1
ATOM 1475 C C . SER A 1 188 ? -6.299 11.591 13.724 1.00 71.75 188 SER A C 1
ATOM 1477 O O . SER A 1 188 ? -5.181 12.036 13.989 1.00 71.75 188 SER A O 1
ATOM 1479 N N . SER A 1 189 ? -6.963 10.799 14.569 1.00 72.75 189 SER A N 1
ATOM 1480 C CA . SER A 1 189 ? -6.387 10.307 15.828 1.00 72.75 189 SER A CA 1
ATOM 1481 C C . SER A 1 189 ? -5.109 9.489 15.614 1.00 72.75 189 SER A C 1
ATOM 1483 O O . SER A 1 189 ? -4.323 9.335 16.545 1.00 72.75 189 SER A O 1
ATOM 1485 N N . GLU A 1 190 ? -4.892 8.990 14.395 1.00 85.50 190 GLU A N 1
ATOM 1486 C CA . GLU A 1 190 ? -3.698 8.267 13.995 1.00 85.50 190 GLU A CA 1
ATOM 1487 C C . GLU A 1 190 ? -3.165 8.795 12.661 1.00 85.50 190 GLU A C 1
ATOM 1489 O O . GLU A 1 190 ? -3.721 8.525 11.591 1.00 85.50 190 GLU A O 1
ATOM 1494 N N . LEU A 1 191 ? -2.045 9.519 12.732 1.00 89.00 191 LEU A N 1
ATOM 1495 C CA . LEU A 1 191 ? -1.314 9.982 11.558 1.00 89.00 191 LEU A CA 1
ATOM 1496 C C . LEU A 1 191 ? -1.037 8.811 10.602 1.00 89.00 191 LEU A C 1
ATOM 1498 O O . LEU A 1 191 ? -0.716 7.699 11.023 1.00 89.00 191 LEU A O 1
ATOM 1502 N N . GLY A 1 192 ? -1.169 9.065 9.302 1.00 88.69 192 GLY A N 1
ATOM 1503 C CA . GLY A 1 192 ? -0.939 8.057 8.269 1.00 88.69 192 GLY A CA 1
ATOM 1504 C C . GLY A 1 192 ? -1.999 6.956 8.199 1.00 88.69 192 GLY A C 1
ATOM 1505 O O . GLY A 1 192 ? -1.805 5.957 7.513 1.00 88.69 192 GLY A O 1
ATOM 1506 N N . SER A 1 193 ? -3.136 7.115 8.880 1.00 93.88 193 SER A N 1
ATOM 1507 C CA . SER A 1 193 ? -4.262 6.188 8.746 1.00 93.88 193 SER A CA 1
ATOM 1508 C C . SER A 1 193 ? -4.901 6.226 7.356 1.00 93.88 193 SER A C 1
ATOM 1510 O O . SER A 1 193 ? -5.431 5.208 6.913 1.00 93.88 193 SER A O 1
ATOM 1512 N N . ARG A 1 194 ? -4.861 7.370 6.657 1.00 96.25 194 ARG A N 1
ATOM 1513 C CA . ARG A 1 194 ? -5.508 7.545 5.350 1.00 96.25 194 ARG A CA 1
ATOM 1514 C C . ARG A 1 194 ? -4.691 8.400 4.392 1.00 96.25 194 ARG A C 1
ATOM 1516 O O . ARG A 1 194 ? -4.408 9.566 4.670 1.00 96.25 194 ARG A O 1
ATOM 1523 N N . TYR A 1 195 ? -4.406 7.834 3.225 1.00 96.38 195 TYR A N 1
ATOM 1524 C CA . TYR A 1 195 ? -3.820 8.540 2.091 1.00 96.38 195 TYR A CA 1
ATOM 1525 C C . TYR A 1 195 ? -4.703 8.381 0.856 1.00 96.38 195 TYR A C 1
ATOM 1527 O O . TYR A 1 195 ? -5.183 7.289 0.566 1.00 96.38 195 TYR A O 1
ATOM 1535 N N . LYS A 1 196 ? -4.871 9.439 0.072 1.00 96.62 196 LYS A N 1
ATOM 1536 C CA . LYS A 1 196 ? -5.342 9.333 -1.305 1.00 96.62 196 LYS A CA 1
ATOM 1537 C C . LYS A 1 196 ? -4.186 8.838 -2.159 1.00 96.62 196 LYS A C 1
ATOM 1539 O O . LYS A 1 196 ? -3.134 9.473 -2.211 1.00 96.62 196 LYS A O 1
ATOM 1544 N N . ARG A 1 197 ? -4.386 7.722 -2.851 1.00 95.25 197 ARG A N 1
ATOM 1545 C CA . ARG A 1 197 ? -3.522 7.294 -3.942 1.00 95.25 197 ARG A CA 1
ATOM 1546 C C . ARG A 1 197 ? -4.045 7.916 -5.232 1.00 95.25 197 ARG A C 1
ATOM 1548 O O . ARG A 1 197 ? -4.985 7.397 -5.826 1.00 95.25 197 ARG A O 1
ATOM 1555 N N . GLY A 1 198 ? -3.475 9.048 -5.634 1.00 94.88 198 GLY A N 1
ATOM 1556 C CA . GLY A 1 198 ? -3.872 9.720 -6.867 1.00 94.88 198 GLY A CA 1
ATOM 1557 C C . GLY A 1 198 ? -3.297 9.014 -8.089 1.00 94.88 198 GLY A C 1
ATOM 1558 O O . GLY A 1 198 ? -2.112 8.681 -8.104 1.00 94.88 198 GLY A O 1
ATOM 1559 N N . ILE A 1 199 ? -4.130 8.798 -9.105 1.00 92.50 199 ILE A N 1
ATOM 1560 C CA . ILE A 1 199 ? -3.735 8.287 -10.417 1.00 92.50 199 ILE A CA 1
ATOM 1561 C C . ILE A 1 199 ? -4.277 9.239 -11.482 1.00 92.50 199 ILE A C 1
ATOM 1563 O O . ILE A 1 199 ? -5.480 9.299 -11.748 1.00 92.50 199 ILE A O 1
ATOM 1567 N N . TRP A 1 200 ? -3.368 9.997 -12.085 1.00 91.69 200 TRP A N 1
ATOM 1568 C CA . TRP A 1 200 ? -3.691 11.093 -12.986 1.00 91.69 200 TRP A CA 1
ATOM 1569 C C . TRP A 1 200 ? -3.103 10.837 -14.365 1.00 91.69 200 TRP A C 1
ATOM 1571 O O . TRP A 1 200 ? -1.896 10.696 -14.499 1.00 91.69 200 TRP A O 1
ATOM 1581 N N . TRP A 1 201 ? -3.924 10.843 -15.404 1.00 88.69 201 TRP A N 1
ATOM 1582 C CA . TRP A 1 201 ? -3.521 10.547 -16.774 1.00 88.69 201 TRP A CA 1
ATOM 1583 C C . TRP A 1 201 ? -3.556 11.784 -17.666 1.00 88.69 201 TRP A C 1
ATOM 1585 O O . TRP A 1 201 ? -4.359 12.702 -17.466 1.00 88.69 201 TRP A O 1
ATOM 1595 N N . GLY A 1 202 ? -2.720 11.785 -18.702 1.00 88.50 202 GLY A N 1
ATOM 1596 C CA . GLY A 1 202 ? -2.807 12.752 -19.789 1.00 88.50 202 GLY A CA 1
ATOM 1597 C C . GLY A 1 202 ? -1.735 12.584 -20.862 1.00 88.50 202 GLY A C 1
ATOM 1598 O O . GLY A 1 202 ? -1.332 11.463 -21.175 1.00 88.50 202 GLY A O 1
ATOM 1599 N N . LEU A 1 203 ? -1.323 13.698 -21.473 1.00 85.31 203 LEU A N 1
ATOM 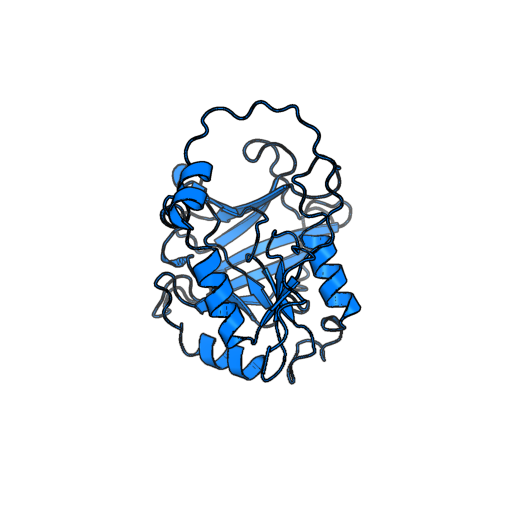1600 C CA . LEU A 1 203 ? -0.372 13.728 -22.589 1.00 85.31 203 LEU A CA 1
ATOM 1601 C C . LEU A 1 203 ? 0.830 14.620 -22.254 1.00 85.31 203 LEU A C 1
ATOM 1603 O O . LEU A 1 203 ? 0.676 15.772 -21.840 1.00 85.31 203 LEU A O 1
ATOM 1607 N N . GLY A 1 204 ? 2.040 14.107 -22.482 1.00 81.00 204 GLY A N 1
ATOM 1608 C CA . GLY A 1 204 ? 3.281 14.841 -22.219 1.00 81.00 204 GLY A CA 1
ATOM 1609 C C . GLY A 1 204 ? 3.517 15.073 -20.724 1.00 81.00 204 GLY A C 1
ATOM 1610 O O . GLY A 1 204 ? 3.780 14.131 -19.994 1.00 81.00 204 GLY A O 1
ATOM 1611 N N . THR A 1 205 ? 3.442 16.318 -20.255 1.00 80.12 205 THR A N 1
ATOM 1612 C CA . THR A 1 205 ? 3.578 16.677 -18.825 1.00 80.12 205 THR A CA 1
ATOM 1613 C C . THR A 1 205 ? 2.257 17.108 -18.188 1.00 80.12 205 THR A C 1
ATOM 1615 O O . THR A 1 205 ? 2.229 17.526 -17.034 1.00 80.12 205 THR A O 1
ATOM 1618 N N . PHE A 1 206 ? 1.154 17.039 -18.935 1.00 85.19 206 PHE A N 1
ATOM 1619 C CA . PHE A 1 206 ? -0.155 17.494 -1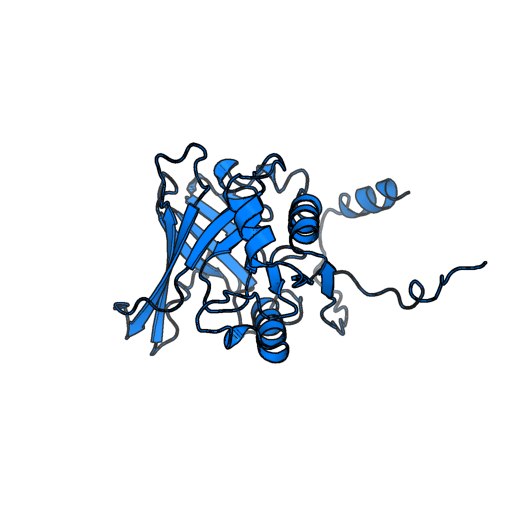8.489 1.00 85.19 206 PHE A CA 1
ATOM 1620 C C . PHE A 1 206 ? -1.057 16.297 -18.185 1.00 85.19 206 PHE A C 1
ATOM 1622 O O . PHE A 1 206 ? -1.473 15.607 -19.113 1.00 85.19 206 PHE A O 1
ATOM 1629 N N . THR A 1 207 ? -1.380 16.077 -16.905 1.00 88.94 207 THR A N 1
ATOM 1630 C CA . THR A 1 207 ? -2.168 14.934 -16.396 1.00 88.94 207 THR A CA 1
ATOM 1631 C C . THR A 1 207 ? -3.504 15.370 -15.758 1.00 88.94 207 THR A C 1
ATOM 1633 O O . THR A 1 207 ? -3.645 15.299 -14.536 1.00 88.94 207 THR A O 1
ATOM 1636 N N . PRO A 1 208 ? -4.495 15.879 -16.521 1.00 92.19 208 PRO A N 1
ATOM 1637 C CA . PRO A 1 208 ? -5.726 16.437 -15.947 1.00 92.19 208 PRO A CA 1
ATOM 1638 C C . PRO A 1 208 ? -6.796 15.391 -15.601 1.00 92.19 208 PRO A C 1
ATOM 1640 O O . PRO A 1 208 ? -7.793 15.740 -14.972 1.00 92.19 208 PRO A O 1
ATOM 1643 N N . ILE A 1 209 ? -6.654 14.143 -16.061 1.00 91.00 209 ILE A N 1
ATOM 1644 C CA . ILE A 1 209 ? -7.701 13.124 -15.936 1.00 91.00 209 ILE A CA 1
ATOM 1645 C C . ILE A 1 209 ? -7.414 12.259 -14.717 1.00 91.00 209 ILE A C 1
ATOM 1647 O O . ILE A 1 209 ? -6.545 11.396 -14.762 1.00 91.00 209 ILE A O 1
ATOM 1651 N N . GLU A 1 210 ? -8.172 12.443 -13.643 1.00 93.06 210 GLU A N 1
ATOM 1652 C CA . GLU A 1 210 ? -8.131 11.526 -12.508 1.00 93.06 210 GLU A CA 1
ATOM 1653 C C . GLU A 1 210 ? -8.893 10.237 -12.846 1.00 93.06 210 GLU A C 1
ATOM 1655 O O . GLU A 1 210 ? -10.114 10.258 -13.010 1.00 93.06 210 GLU A O 1
ATOM 1660 N N . PHE A 1 211 ? -8.187 9.111 -12.972 1.00 89.19 211 PHE A N 1
ATOM 1661 C CA . PHE A 1 211 ? -8.818 7.820 -13.241 1.00 89.19 211 PHE A CA 1
ATOM 1662 C C . PHE A 1 211 ? -8.051 6.673 -12.583 1.00 89.19 211 PHE A C 1
ATOM 1664 O O . PHE A 1 211 ? -6.875 6.451 -12.865 1.00 89.19 211 PHE A O 1
ATOM 1671 N N . GLY A 1 212 ? -8.751 5.917 -11.737 1.00 88.38 212 GLY A N 1
ATOM 1672 C CA . GLY A 1 212 ? -8.181 4.809 -10.969 1.00 88.38 212 GLY A CA 1
ATOM 1673 C C . GLY A 1 212 ? -7.645 5.203 -9.593 1.00 88.38 212 GLY A C 1
ATOM 1674 O O . GLY A 1 212 ? -7.109 4.341 -8.909 1.00 88.38 212 GLY A O 1
ATOM 1675 N N . SER A 1 213 ? -7.785 6.463 -9.169 1.00 94.75 213 SER A N 1
ATOM 1676 C CA . SER A 1 213 ? -7.455 6.865 -7.798 1.00 94.75 213 SER A CA 1
ATOM 1677 C C . SER A 1 213 ? -8.288 6.115 -6.761 1.00 94.75 213 SER A C 1
ATOM 1679 O O . SER A 1 213 ? -9.457 5.814 -6.997 1.00 94.75 213 SER A O 1
ATOM 1681 N N . TYR A 1 214 ? -7.703 5.890 -5.588 1.00 95.62 214 TYR A N 1
ATOM 1682 C CA . TYR A 1 214 ? -8.342 5.203 -4.465 1.00 95.62 214 TYR A CA 1
ATOM 1683 C C . TYR A 1 214 ? -7.818 5.731 -3.124 1.00 95.62 214 TYR A C 1
ATOM 1685 O O . TYR A 1 214 ? -6.894 6.547 -3.081 1.00 95.62 214 TYR A O 1
ATOM 1693 N N . THR A 1 215 ? -8.400 5.283 -2.012 1.00 97.19 215 THR A N 1
ATOM 1694 C CA . THR A 1 215 ? -7.930 5.630 -0.663 1.00 97.19 215 THR A CA 1
ATOM 1695 C C . THR A 1 215 ? -7.167 4.462 -0.046 1.00 97.19 215 THR A C 1
ATOM 1697 O O . THR A 1 215 ? -7.741 3.416 0.230 1.00 97.19 215 THR A O 1
ATOM 1700 N N . LEU A 1 216 ? -5.884 4.653 0.253 1.00 96.81 216 LEU A N 1
ATOM 1701 C CA . LEU A 1 216 ? -5.121 3.764 1.127 1.00 96.81 216 LEU A CA 1
ATOM 1702 C C . LEU A 1 216 ? -5.554 3.995 2.575 1.00 96.81 216 LEU A C 1
ATOM 1704 O O . LEU A 1 216 ? -5.173 4.987 3.196 1.00 96.81 216 LEU A O 1
ATOM 1708 N N . THR A 1 217 ? -6.360 3.077 3.096 1.00 96.94 217 THR A N 1
ATOM 1709 C CA . THR A 1 217 ? -6.929 3.123 4.445 1.00 96.94 217 THR A CA 1
ATOM 1710 C C . THR A 1 217 ? -6.255 2.074 5.318 1.00 96.94 217 THR A C 1
ATOM 1712 O O . THR A 1 217 ? -6.371 0.883 5.053 1.00 96.94 217 THR A O 1
ATOM 1715 N N . LYS A 1 218 ? -5.555 2.482 6.373 1.00 97.38 218 LYS A N 1
ATOM 1716 C CA . LYS A 1 218 ? -4.890 1.561 7.295 1.00 97.38 218 LYS A CA 1
ATOM 1717 C C . LYS A 1 218 ? -5.933 0.765 8.080 1.00 97.38 218 LYS A C 1
ATOM 1719 O O . LYS A 1 218 ? -6.681 1.359 8.852 1.00 97.38 218 LYS A O 1
ATOM 1724 N N . VAL A 1 219 ? -5.952 -0.555 7.910 1.00 97.88 219 VAL A N 1
ATOM 1725 C CA . VAL A 1 219 ? -6.849 -1.483 8.627 1.00 97.88 219 VAL A CA 1
ATOM 1726 C C . VAL A 1 219 ? -6.159 -2.141 9.819 1.00 97.88 219 VAL A C 1
ATOM 1728 O O . VAL A 1 219 ? -6.810 -2.454 10.806 1.00 97.88 219 VAL A O 1
ATOM 1731 N N . MET A 1 220 ? -4.834 -2.287 9.775 1.00 97.69 220 MET A N 1
ATOM 1732 C CA . MET A 1 220 ? -4.023 -2.801 10.882 1.00 97.69 220 MET A CA 1
ATOM 1733 C C . MET A 1 220 ? -2.923 -1.803 11.209 1.00 97.69 220 MET A C 1
ATOM 1735 O O . MET A 1 220 ? -2.216 -1.361 10.303 1.00 97.69 220 MET A O 1
ATOM 1739 N N . LYS A 1 221 ? -2.769 -1.454 12.484 1.00 96.25 221 LYS A N 1
ATOM 1740 C CA . LYS A 1 221 ? -1.771 -0.490 12.957 1.00 96.25 221 LYS A CA 1
ATOM 1741 C C . LYS A 1 221 ? -0.363 -1.078 12.960 1.00 96.25 221 LYS A C 1
ATOM 1743 O O . LYS A 1 221 ? -0.169 -2.289 12.910 1.00 96.25 221 LYS A O 1
ATOM 1748 N N . GLY A 1 222 ? 0.640 -0.212 13.102 1.00 94.88 222 GLY A N 1
ATOM 1749 C CA . GLY A 1 222 ? 2.047 -0.618 13.195 1.00 94.88 222 GLY A CA 1
ATOM 1750 C C . GLY A 1 222 ? 2.406 -1.445 14.437 1.00 94.88 222 GLY A C 1
ATOM 1751 O O . GLY A 1 222 ? 3.484 -2.029 14.470 1.00 94.88 222 GLY A O 1
ATOM 1752 N N . ASN A 1 223 ? 1.527 -1.489 15.443 1.00 95.56 223 ASN A N 1
ATOM 1753 C CA . ASN A 1 223 ? 1.655 -2.330 16.636 1.00 95.56 223 ASN A CA 1
ATOM 1754 C C . ASN A 1 223 ? 0.869 -3.654 16.528 1.00 95.56 223 ASN A C 1
ATOM 1756 O O . ASN A 1 223 ? 0.930 -4.462 17.452 1.00 95.56 223 ASN A O 1
ATOM 1760 N N . GLY A 1 224 ? 0.156 -3.889 15.420 1.00 96.12 224 GLY A N 1
ATOM 1761 C CA . GLY A 1 224 ? -0.637 -5.098 15.194 1.00 96.12 224 GLY A CA 1
ATOM 1762 C C . GLY A 1 224 ? -2.028 -5.064 15.821 1.00 96.12 224 GLY A C 1
ATOM 1763 O O . GLY A 1 224 ? -2.693 -6.094 15.870 1.00 96.12 224 GLY A O 1
ATOM 1764 N N . GLU A 1 225 ? -2.479 -3.908 16.309 1.00 97.69 225 GLU A N 1
ATOM 1765 C CA . GLU A 1 225 ? -3.866 -3.729 16.731 1.00 97.69 225 GLU A CA 1
ATOM 1766 C C . GLU A 1 225 ? -4.757 -3.328 15.542 1.00 97.69 225 GLU A C 1
ATOM 1768 O O . GLU A 1 225 ? -4.324 -2.557 14.675 1.00 97.69 225 GLU A O 1
ATOM 1773 N N . PRO A 1 226 ? -6.025 -3.778 15.509 1.00 97.75 226 PRO A N 1
ATOM 1774 C CA . PRO A 1 226 ? -7.011 -3.295 14.549 1.00 97.75 226 PRO A CA 1
ATOM 1775 C C . PRO A 1 226 ? -7.134 -1.767 14.557 1.00 97.75 226 PRO A C 1
ATOM 1777 O O . PRO A 1 226 ? -7.197 -1.131 15.615 1.00 97.75 226 PRO A O 1
ATOM 1780 N N . ASN A 1 227 ? -7.207 -1.162 13.372 1.00 96.69 227 ASN A N 1
ATOM 1781 C CA . ASN A 1 227 ? -7.470 0.264 13.229 1.00 96.69 227 ASN A CA 1
ATOM 1782 C C . ASN A 1 227 ? -8.958 0.515 12.961 1.00 96.69 227 ASN A C 1
ATOM 1784 O O . ASN A 1 227 ? -9.399 0.554 11.812 1.00 96.69 227 ASN A O 1
ATOM 1788 N N . GLU A 1 228 ? -9.743 0.651 14.026 1.00 96.44 228 GLU A N 1
ATOM 1789 C CA . GLU A 1 228 ? -11.185 0.878 13.912 1.00 96.44 228 GLU A CA 1
ATOM 1790 C C . GLU A 1 228 ? -11.538 2.331 13.535 1.00 96.44 228 GLU A C 1
ATOM 1792 O O . GLU A 1 228 ? -10.860 3.261 13.981 1.00 96.44 228 GLU A O 1
ATOM 1797 N N . PRO A 1 229 ? -12.609 2.552 12.741 1.00 96.38 229 PRO A N 1
ATOM 1798 C CA . PRO A 1 229 ? -13.583 1.556 12.258 1.00 96.38 229 PRO A CA 1
ATOM 1799 C C . PRO A 1 229 ? -13.150 0.800 10.987 1.00 96.38 229 PRO A C 1
ATOM 1801 O O . PRO A 1 229 ? -13.866 -0.074 10.504 1.00 96.38 229 PRO A O 1
ATOM 1804 N N . TYR A 1 230 ? -11.995 1.144 10.411 1.00 96.94 230 TYR A N 1
ATOM 1805 C CA . TYR A 1 230 ? -11.597 0.682 9.080 1.00 96.94 230 TYR A CA 1
ATOM 1806 C C . TYR A 1 230 ? -11.353 -0.824 9.001 1.00 96.94 230 TYR A C 1
ATOM 1808 O O . TYR A 1 230 ? -11.628 -1.431 7.968 1.00 96.94 230 TYR A O 1
ATOM 1816 N N . TYR A 1 231 ? -10.847 -1.424 10.080 1.00 98.12 231 TYR A N 1
ATOM 1817 C CA . TYR A 1 231 ? -10.694 -2.873 10.175 1.00 98.12 231 TYR A CA 1
ATOM 1818 C C . TYR A 1 231 ? -12.038 -3.583 10.008 1.00 98.12 231 TYR A C 1
ATOM 1820 O O . TYR A 1 231 ? -12.186 -4.420 9.115 1.00 98.12 231 TYR A O 1
ATOM 1828 N N . SER A 1 232 ? -13.027 -3.221 10.831 1.00 98.38 232 SER A N 1
ATOM 1829 C CA . SER A 1 232 ? -14.357 -3.825 10.773 1.00 98.38 232 SER A CA 1
ATOM 1830 C C . SER A 1 232 ? -15.049 -3.553 9.435 1.00 98.38 232 SER A C 1
ATOM 1832 O O . SER A 1 232 ? -15.613 -4.477 8.851 1.00 98.38 232 SER A O 1
ATOM 1834 N N . GLU A 1 233 ? -14.937 -2.330 8.901 1.00 97.50 233 GLU A N 1
ATOM 1835 C CA . GLU A 1 233 ? -15.474 -1.980 7.577 1.00 97.50 233 GLU A CA 1
ATOM 1836 C C . GLU A 1 233 ? -14.911 -2.870 6.461 1.00 97.50 233 GLU A C 1
ATOM 1838 O O . GLU A 1 233 ? -15.665 -3.334 5.608 1.00 97.50 233 GLU A O 1
ATOM 1843 N N . PHE A 1 234 ? -13.599 -3.124 6.453 1.00 97.88 234 PHE A N 1
ATOM 1844 C CA . PHE A 1 234 ? -12.976 -3.965 5.431 1.00 97.88 234 PHE A CA 1
ATOM 1845 C C . PHE A 1 234 ? -13.423 -5.427 5.535 1.00 97.88 234 PHE A C 1
ATOM 1847 O O . PHE A 1 234 ? -13.731 -6.058 4.522 1.00 97.88 234 PHE A O 1
ATOM 1854 N N . VAL A 1 235 ? -13.484 -5.970 6.755 1.00 98.12 235 VAL A N 1
ATOM 1855 C CA . VAL A 1 235 ? -13.939 -7.349 6.985 1.00 98.12 235 VAL A CA 1
ATOM 1856 C C . VAL A 1 235 ? -15.393 -7.519 6.541 1.00 98.12 235 VAL A C 1
ATOM 1858 O O . VAL A 1 235 ? -15.710 -8.498 5.867 1.00 98.12 235 VAL A O 1
ATOM 1861 N N . 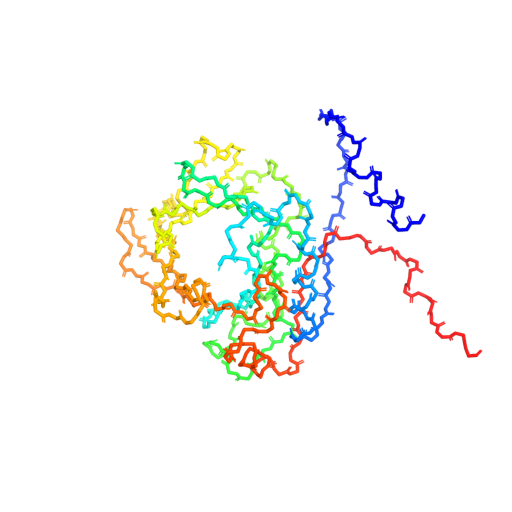GLU A 1 236 ? -16.266 -6.561 6.859 1.00 97.81 236 GLU A N 1
ATOM 1862 C CA . GLU A 1 236 ? -17.660 -6.567 6.407 1.00 97.81 236 GLU A CA 1
ATOM 1863 C C . GLU A 1 236 ? -17.771 -6.434 4.882 1.00 97.81 236 GLU A C 1
ATOM 1865 O O . GLU A 1 236 ? -18.515 -7.189 4.256 1.00 97.81 236 GLU A O 1
ATOM 1870 N N . TYR A 1 237 ? -17.007 -5.518 4.277 1.00 97.00 237 TYR A N 1
ATOM 1871 C CA . TYR A 1 237 ? -16.969 -5.317 2.827 1.00 97.00 237 TYR A CA 1
ATOM 1872 C C . TYR A 1 237 ? -16.623 -6.611 2.080 1.00 97.00 237 TYR A C 1
ATOM 1874 O O . TYR A 1 237 ? -17.304 -6.965 1.115 1.00 97.00 237 TYR A O 1
ATOM 1882 N N . MET A 1 238 ? -15.604 -7.334 2.549 1.00 97.50 238 MET A N 1
ATOM 1883 C CA . MET A 1 238 ? -15.180 -8.601 1.956 1.00 97.50 238 MET A CA 1
ATOM 1884 C C . MET A 1 238 ? -16.178 -9.740 2.205 1.00 97.50 238 MET A C 1
ATOM 1886 O O . MET A 1 238 ? -16.353 -10.600 1.339 1.00 97.50 238 MET A O 1
ATOM 1890 N N . GLY A 1 239 ? -16.843 -9.759 3.364 1.00 96.50 239 GLY A N 1
ATOM 1891 C CA . GLY A 1 239 ? -17.766 -10.827 3.745 1.00 96.50 239 GLY A CA 1
ATOM 1892 C C . GLY A 1 239 ? -17.098 -12.205 3.677 1.00 96.50 239 GLY A C 1
ATOM 1893 O O . GLY A 1 239 ? -16.035 -12.424 4.257 1.00 96.50 239 GLY A O 1
ATOM 1894 N N . ASP A 1 240 ? -17.703 -13.127 2.925 1.00 97.06 240 ASP A N 1
ATOM 1895 C CA . ASP A 1 240 ? -17.183 -14.489 2.731 1.00 97.06 240 ASP A CA 1
ATOM 1896 C C . ASP A 1 240 ? -16.119 -14.594 1.617 1.00 97.06 240 ASP A C 1
ATOM 1898 O O . ASP A 1 240 ? -15.579 -15.677 1.364 1.00 97.06 240 ASP A O 1
ATOM 1902 N N . VAL A 1 241 ? -15.809 -13.495 0.917 1.00 96.62 241 VAL A N 1
ATOM 1903 C CA . VAL A 1 241 ? -14.810 -13.501 -0.156 1.00 96.62 241 VAL A CA 1
ATOM 1904 C C . VAL A 1 241 ? -13.419 -13.665 0.451 1.00 96.62 241 VAL A C 1
ATOM 1906 O O . VAL A 1 241 ? -12.944 -12.855 1.248 1.00 96.62 241 VAL A O 1
ATOM 1909 N N . ARG A 1 242 ? -12.738 -14.737 0.045 1.00 96.88 242 ARG A N 1
ATOM 1910 C CA . ARG A 1 242 ? -11.357 -15.003 0.450 1.00 96.88 242 ARG A CA 1
ATOM 1911 C C . ARG A 1 242 ? -10.400 -14.076 -0.281 1.00 96.88 242 ARG A C 1
ATOM 1913 O O . ARG A 1 242 ? -10.661 -13.651 -1.404 1.00 96.88 242 ARG A O 1
ATOM 1920 N N . LEU A 1 243 ? -9.249 -13.845 0.327 1.00 96.62 243 LEU A N 1
ATOM 1921 C CA . LEU A 1 243 ? -8.122 -13.176 -0.306 1.00 96.62 243 LEU A CA 1
ATOM 1922 C C . LEU A 1 243 ? -7.041 -14.192 -0.643 1.00 96.62 243 LEU A C 1
ATOM 1924 O O . LEU A 1 243 ? -6.904 -15.208 0.042 1.00 96.62 243 LEU A O 1
ATOM 1928 N N . PHE A 1 244 ? -6.241 -13.884 -1.659 1.00 94.62 244 PHE A N 1
ATOM 1929 C CA . PHE A 1 244 ? -5.001 -14.582 -1.945 1.00 94.62 244 PHE A CA 1
ATOM 1930 C C . PHE A 1 244 ? -3.808 -13.632 -2.016 1.00 94.62 244 PHE A C 1
ATOM 1932 O O . PHE A 1 244 ? -3.933 -12.492 -2.453 1.00 94.62 244 PHE A O 1
ATOM 1939 N N . THR A 1 245 ? -2.636 -14.124 -1.623 1.00 93.94 245 THR A N 1
ATOM 1940 C CA . THR A 1 245 ? -1.364 -13.387 -1.674 1.00 93.94 245 THR A CA 1
ATOM 1941 C C . THR A 1 245 ? -0.242 -14.283 -2.188 1.00 93.94 245 THR A C 1
ATOM 1943 O O . THR A 1 245 ? -0.326 -15.511 -2.089 1.00 93.94 245 THR A O 1
ATOM 1946 N N . TRP A 1 246 ? 0.813 -13.683 -2.737 1.00 90.44 246 TRP A N 1
ATOM 1947 C CA . TRP A 1 246 ? 2.029 -14.405 -3.096 1.00 90.44 246 TRP A CA 1
ATOM 1948 C C . TRP A 1 246 ? 2.900 -14.622 -1.860 1.00 90.44 246 TRP A C 1
ATOM 1950 O O . TRP A 1 246 ? 3.342 -13.667 -1.225 1.00 90.44 246 TRP A O 1
ATOM 1960 N N . SER A 1 247 ? 3.158 -15.886 -1.528 1.00 85.31 247 SER A N 1
ATOM 1961 C CA . SER A 1 247 ? 3.930 -16.259 -0.337 1.00 85.31 247 SER A CA 1
ATOM 1962 C C . SER A 1 247 ? 5.441 -16.331 -0.586 1.00 85.31 247 SER A C 1
ATOM 1964 O O . SER A 1 247 ? 6.232 -16.271 0.354 1.00 85.31 247 SER A O 1
ATOM 1966 N N . GLY A 1 248 ? 5.863 -16.465 -1.847 1.00 81.75 248 GLY A N 1
ATOM 1967 C CA . GLY A 1 248 ? 7.258 -16.710 -2.239 1.00 81.75 248 GLY A CA 1
ATOM 1968 C C . GLY A 1 248 ? 7.818 -18.076 -1.835 1.00 81.75 248 GLY A C 1
ATOM 1969 O O . GLY A 1 248 ? 8.998 -18.329 -2.075 1.00 81.75 248 GLY A O 1
ATOM 1970 N N . PHE A 1 249 ? 7.005 -18.954 -1.245 1.00 76.88 249 PHE A N 1
ATOM 1971 C CA . PHE A 1 249 ? 7.393 -20.337 -0.983 1.00 76.88 249 PHE A CA 1
ATOM 1972 C C . PHE A 1 249 ? 7.214 -21.206 -2.233 1.00 76.88 249 PHE A C 1
ATOM 1974 O O . PHE A 1 249 ? 6.639 -20.758 -3.226 1.00 76.88 249 PHE A O 1
ATOM 1981 N N . VAL A 1 250 ? 7.806 -22.404 -2.181 1.00 66.44 250 VAL A N 1
ATOM 1982 C CA . VAL A 1 250 ? 7.580 -23.484 -3.145 1.00 66.44 250 VAL A CA 1
ATOM 1983 C C . VAL A 1 250 ? 6.778 -24.574 -2.434 1.00 66.44 250 VAL A C 1
ATOM 1985 O O . VAL A 1 250 ? 7.164 -24.998 -1.340 1.00 66.44 250 VAL A O 1
ATOM 1988 N N . ASP A 1 251 ? 5.711 -25.047 -3.063 1.00 56.34 251 ASP A N 1
ATOM 1989 C CA . ASP A 1 251 ? 4.797 -26.068 -2.599 1.00 56.34 251 ASP A CA 1
ATOM 1990 C C . ASP A 1 251 ? 5.644 -27.321 -2.507 1.00 56.34 251 ASP A C 1
ATOM 1992 O O . ASP A 1 251 ? 6.099 -27.867 -3.517 1.00 56.34 251 ASP A O 1
ATOM 1996 N N . GLN A 1 252 ? 5.900 -27.776 -1.284 1.00 56.84 252 GLN A N 1
ATOM 1997 C CA . GLN A 1 252 ? 6.503 -29.083 -1.115 1.00 56.84 252 GLN A CA 1
ATOM 1998 C C . GLN A 1 252 ? 5.453 -30.112 -1.538 1.00 56.84 252 GLN A C 1
ATOM 2000 O O . GLN A 1 252 ? 4.415 -30.208 -0.876 1.00 56.84 252 GLN A O 1
ATOM 2005 N N . PRO A 1 253 ? 5.697 -30.910 -2.598 1.00 56.75 253 PRO A N 1
ATOM 2006 C CA . PRO A 1 253 ? 4.708 -31.858 -3.116 1.00 56.75 253 PRO A CA 1
ATOM 2007 C C . PRO A 1 253 ? 4.230 -32.889 -2.079 1.00 56.75 253 PRO A C 1
ATOM 2009 O O . PRO A 1 253 ? 3.236 -33.571 -2.303 1.00 56.75 253 PRO A O 1
ATOM 2012 N N . GLU A 1 254 ? 4.926 -33.014 -0.947 1.00 54.75 254 GLU A N 1
ATOM 2013 C CA . GLU A 1 254 ? 4.747 -34.084 0.034 1.00 54.75 254 GLU A CA 1
ATOM 2014 C C . GLU A 1 254 ? 3.820 -33.748 1.217 1.00 54.75 254 GLU A C 1
ATOM 2016 O O . GLU A 1 254 ? 3.460 -34.652 1.969 1.00 54.75 254 GLU A O 1
ATOM 2021 N N . GLN A 1 255 ? 3.372 -32.497 1.400 1.00 48.16 255 GLN A N 1
ATOM 2022 C CA . GLN A 1 255 ? 2.520 -32.149 2.556 1.00 48.16 255 GLN A CA 1
ATOM 2023 C C . GLN A 1 255 ? 1.007 -32.270 2.305 1.00 48.16 255 GLN A C 1
ATOM 2025 O O . GLN A 1 255 ? 0.233 -32.289 3.260 1.00 48.16 255 GLN A O 1
ATOM 2030 N N . ALA A 1 256 ? 0.566 -32.450 1.056 1.00 49.06 256 ALA A N 1
ATOM 2031 C CA . ALA A 1 256 ? -0.856 -32.608 0.724 1.00 49.06 256 ALA A CA 1
ATOM 2032 C C . ALA A 1 256 ? -1.431 -34.009 1.043 1.00 49.06 256 ALA A C 1
ATOM 2034 O O . ALA A 1 256 ? -2.637 -34.219 0.927 1.00 49.06 256 ALA A O 1
ATOM 2035 N N . THR A 1 257 ? -0.594 -34.971 1.454 1.00 49.44 257 THR A N 1
ATOM 2036 C CA . THR A 1 257 ? -0.996 -36.370 1.707 1.00 49.44 257 THR A CA 1
ATOM 2037 C C . THR A 1 257 ? -1.036 -36.800 3.172 1.00 49.44 257 THR A C 1
ATOM 2039 O O . THR A 1 257 ? -1.408 -37.942 3.431 1.00 49.44 257 THR A O 1
ATOM 2042 N N . MET A 1 258 ? -0.764 -35.931 4.153 1.00 45.09 258 MET A N 1
ATOM 2043 C CA . MET A 1 258 ? -1.075 -36.254 5.559 1.00 45.09 258 MET A CA 1
ATOM 2044 C C . MET A 1 258 ? -2.556 -35.993 5.865 1.00 45.09 258 MET A C 1
ATOM 2046 O O . MET A 1 258 ? -2.925 -35.201 6.727 1.00 45.09 258 MET A O 1
ATOM 2050 N N . GLY A 1 259 ? -3.413 -36.680 5.107 1.00 43.62 259 GLY A N 1
ATOM 2051 C CA . GLY A 1 259 ? -4.809 -36.875 5.448 1.00 43.62 259 GLY A CA 1
ATOM 2052 C C . GLY A 1 259 ? -4.918 -37.700 6.726 1.00 43.62 259 GLY A C 1
ATOM 2053 O O . GLY A 1 259 ? -4.172 -38.657 6.924 1.00 43.62 259 GLY A O 1
ATOM 2054 N N . CYS A 1 260 ? -5.854 -37.279 7.573 1.00 46.84 260 CYS A N 1
ATOM 2055 C CA . CYS A 1 260 ? -6.381 -37.971 8.744 1.00 46.84 260 CYS A CA 1
ATOM 2056 C C . CYS A 1 260 ? -6.165 -39.494 8.710 1.00 46.84 260 CYS A C 1
ATOM 2058 O O . CYS A 1 260 ? -6.898 -40.220 8.038 1.00 46.84 260 CYS A O 1
ATOM 2060 N N . GLY A 1 261 ? -5.191 -39.973 9.483 1.00 40.72 261 GLY A N 1
ATOM 2061 C CA . GLY A 1 261 ? -5.257 -41.322 10.025 1.00 40.72 261 GLY A CA 1
ATOM 2062 C C . GLY A 1 261 ? -6.291 -41.312 11.145 1.00 40.72 261 GLY A C 1
ATOM 2063 O O . GLY A 1 261 ? -6.060 -40.668 12.167 1.00 40.72 261 GLY A O 1
ATOM 2064 N N . CYS A 1 262 ? -7.441 -41.939 10.893 1.00 41.25 262 CYS A N 1
ATOM 2065 C CA . CYS A 1 262 ? -8.441 -42.271 11.906 1.00 41.25 262 CYS A CA 1
ATOM 2066 C C . CYS A 1 262 ? -7.863 -43.182 12.996 1.00 41.25 262 CYS A C 1
ATOM 2068 O O . CYS A 1 262 ? -6.999 -44.024 12.656 1.00 41.25 262 CYS A O 1
#

Secondary structure (DSSP, 8-state):
-HHHHHHTTT------------------EEEE-HHHHHHHHHHHT--TTTGGGS-GGG-SEEEEET-SSS--EEE-TT-EEETTTTEEEEE--TTSEEEESS--TT-GGGGGGGSHHHHHHHHHHHHTTSSPP-SSSS-SEEEEEE-TTSSEEEEEEESS-TTT-EEETT--TTEEEEEEEEES-TTSSSTTSEEEEEEEEEETTEEEEE-S-EEEEEEE-TTS-B-TTHHHHHHHHHTT--EEEE------TTGGG-----

Organism: NCBI:txid2562237

Radius of gyration: 19.18 Å; chains: 1; bounding box: 50×60×42 Å

Foldseek 3Di:
DVVVVVVVVPPDDDDDPDDPDDDPFDQDKDKDAPLVLQLCLLVLLDDPPQLVQDPQLQAGKWAQALFLAQWGIAGLSNWGADQVQQKIKRALDFSGTKGWPAAFPPHHPRCPNNPNVNRVVVQCVVCPRVDQDPPPDFARIKMWRADNVRQKTWIWGHRDDPVPRTDRCQPPPQKGWTWMWGFDPPPPPRGNQKTWGWIFMDGDPDGHDTDRITMTGGQAGNVRDGDPPVVVVSSNRCPRIMMMIRRPDDPPPPPVPPPDPD